Protein AF-A0A6I3LV92-F1 (afdb_monomer)

Solvent-accessible surface area (backbone atoms only — not comparable to full-atom val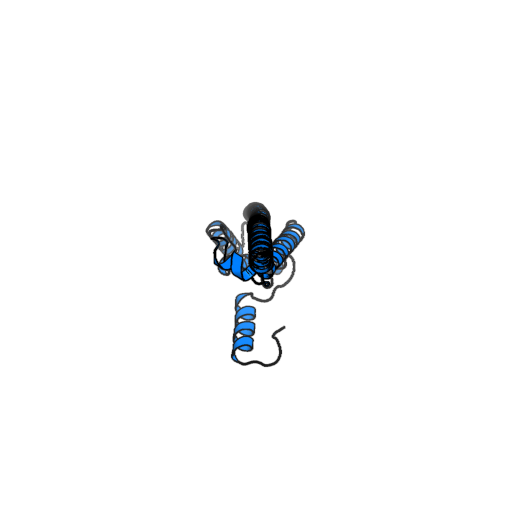ues): 10420 Å² total; per-residue (Å²): 109,71,68,62,53,51,52,50,51,52,52,51,54,49,51,52,51,53,52,52,52,49,52,54,52,50,51,51,50,51,51,51,52,49,54,35,49,51,48,29,53,50,30,46,48,56,36,52,51,51,51,55,50,51,50,53,53,47,62,72,71,55,84,80,52,70,66,52,51,50,36,53,50,51,58,67,71,48,81,78,90,59,89,47,73,66,56,53,50,39,52,49,51,43,42,54,46,35,61,76,68,68,54,84,61,88,54,24,67,60,49,40,52,28,51,49,54,24,38,50,34,29,50,53,39,44,49,56,45,64,37,83,73,44,28,71,56,48,72,78,50,91,66,79,95,60,68,76,68,82,92,64,88,47,55,91,53,94,64,76,60,69,68,57,54,48,51,49,47,55,45,33,73,73,71,53,80,78,81,77,130

Structure (mmCIF, N/CA/C/O backbone):
data_AF-A0A6I3LV92-F1
#
_entry.id   AF-A0A6I3LV92-F1
#
loop_
_atom_site.group_PDB
_atom_site.id
_atom_site.type_symbol
_atom_site.label_atom_id
_atom_site.label_alt_id
_atom_site.label_comp_id
_atom_site.label_asym_id
_atom_site.label_entity_id
_atom_site.label_seq_id
_atom_site.pdbx_PDB_ins_code
_atom_site.Cartn_x
_atom_site.Cartn_y
_atom_site.Cartn_z
_atom_site.occupancy
_atom_site.B_iso_or_equiv
_atom_site.auth_seq_id
_atom_site.auth_comp_id
_atom_site.auth_asym_id
_atom_site.auth_atom_id
_atom_site.pdbx_PDB_model_num
ATOM 1 N N . MET A 1 1 ? 36.987 0.673 -50.807 1.00 60.69 1 MET A N 1
ATOM 2 C CA . MET A 1 1 ? 37.322 1.347 -49.523 1.00 60.69 1 MET A CA 1
ATOM 3 C C . MET A 1 1 ? 36.383 2.491 -49.127 1.00 60.69 1 MET A C 1
ATOM 5 O O . MET A 1 1 ? 35.990 2.507 -47.971 1.00 60.69 1 MET A O 1
ATOM 9 N N . LYS A 1 2 ? 36.006 3.442 -50.005 1.00 58.72 2 LYS A N 1
ATOM 10 C CA . LYS A 1 2 ? 35.141 4.587 -49.621 1.00 58.72 2 LYS A CA 1
ATOM 11 C C . LYS A 1 2 ? 33.739 4.172 -49.131 1.00 58.72 2 LYS A C 1
ATOM 13 O O . LYS A 1 2 ? 33.294 4.669 -48.107 1.00 58.72 2 LYS A O 1
ATOM 18 N N . ILE A 1 3 ? 33.110 3.200 -49.798 1.00 67.00 3 ILE A N 1
ATOM 19 C CA . ILE A 1 3 ? 31.789 2.653 -49.423 1.00 67.00 3 ILE A CA 1
ATOM 20 C C . ILE A 1 3 ? 31.844 1.944 -48.057 1.00 67.00 3 ILE A C 1
ATOM 22 O O . ILE A 1 3 ? 31.013 2.195 -47.195 1.00 67.00 3 ILE A O 1
ATOM 26 N N . LEU A 1 4 ? 32.885 1.136 -47.820 1.00 67.00 4 LEU A N 1
ATOM 27 C CA . LEU A 1 4 ? 33.148 0.476 -46.531 1.00 67.00 4 LEU A CA 1
ATOM 28 C C . LEU A 1 4 ? 33.363 1.482 -45.386 1.00 67.00 4 LEU A C 1
ATOM 30 O O . LEU A 1 4 ? 32.832 1.289 -44.298 1.00 67.00 4 LEU A O 1
ATOM 34 N N . LYS A 1 5 ? 34.084 2.585 -45.640 1.00 72.69 5 LYS A N 1
ATOM 35 C CA . LYS A 1 5 ? 34.277 3.670 -44.661 1.00 72.69 5 LYS A CA 1
ATOM 36 C C . LYS A 1 5 ? 32.972 4.427 -44.368 1.00 72.69 5 LYS A C 1
ATOM 38 O O . LYS A 1 5 ? 32.709 4.725 -43.210 1.00 72.69 5 LYS A O 1
ATOM 43 N N . GLY A 1 6 ? 32.140 4.690 -45.380 1.00 77.12 6 GLY A N 1
ATOM 44 C CA . GLY A 1 6 ? 30.820 5.312 -45.199 1.00 77.12 6 GLY A CA 1
ATOM 45 C C . GLY A 1 6 ? 29.841 4.425 -44.419 1.00 77.12 6 GLY A C 1
ATOM 46 O O . GLY A 1 6 ? 29.184 4.896 -43.493 1.00 77.12 6 GLY A O 1
ATOM 47 N N . CYS A 1 7 ? 29.813 3.123 -44.721 1.00 83.19 7 CYS A N 1
ATOM 48 C CA . CYS A 1 7 ? 29.014 2.138 -43.987 1.00 83.19 7 CYS A CA 1
ATOM 49 C C . CYS A 1 7 ? 29.435 2.066 -42.507 1.00 83.19 7 CYS A C 1
ATOM 51 O O . CYS A 1 7 ? 28.595 2.134 -41.616 1.00 83.19 7 CYS A O 1
ATOM 53 N N . LEU A 1 8 ? 30.742 2.068 -42.221 1.00 87.56 8 LEU A N 1
ATOM 54 C CA . LEU A 1 8 ? 31.241 2.089 -40.844 1.00 87.56 8 LEU A CA 1
ATOM 55 C C . LEU A 1 8 ? 30.817 3.358 -40.079 1.00 87.56 8 LEU A C 1
ATOM 57 O O . LEU A 1 8 ? 30.375 3.259 -38.937 1.00 87.56 8 LEU A O 1
ATOM 61 N N . ILE A 1 9 ? 30.903 4.538 -40.704 1.00 89.75 9 ILE A N 1
ATOM 62 C CA . ILE A 1 9 ? 30.488 5.810 -40.082 1.00 89.75 9 ILE A CA 1
ATOM 63 C C . ILE A 1 9 ? 28.988 5.799 -39.759 1.00 89.75 9 ILE A C 1
ATOM 65 O O . ILE A 1 9 ? 28.596 6.185 -38.660 1.00 89.75 9 ILE A O 1
ATOM 69 N N . THR A 1 10 ? 28.151 5.326 -40.687 1.00 90.62 10 THR A N 1
ATOM 70 C CA . THR A 1 10 ? 26.696 5.237 -40.461 1.00 90.62 10 THR A CA 1
ATOM 71 C C . THR A 1 10 ? 26.337 4.258 -39.341 1.00 90.62 10 THR A C 1
ATOM 73 O O . THR A 1 10 ? 25.501 4.591 -38.502 1.00 90.62 10 THR A O 1
ATOM 76 N N . ILE A 1 11 ? 27.016 3.108 -39.248 1.00 93.50 11 ILE A N 1
ATOM 77 C CA . ILE A 1 11 ? 26.841 2.152 -38.143 1.00 93.50 11 ILE A CA 1
ATOM 78 C C . ILE A 1 11 ? 27.229 2.785 -36.802 1.00 93.50 11 ILE A C 1
ATOM 80 O O . ILE A 1 11 ? 26.478 2.673 -35.835 1.00 93.50 11 ILE A O 1
ATOM 84 N N . ILE A 1 12 ? 28.368 3.481 -36.732 1.00 93.56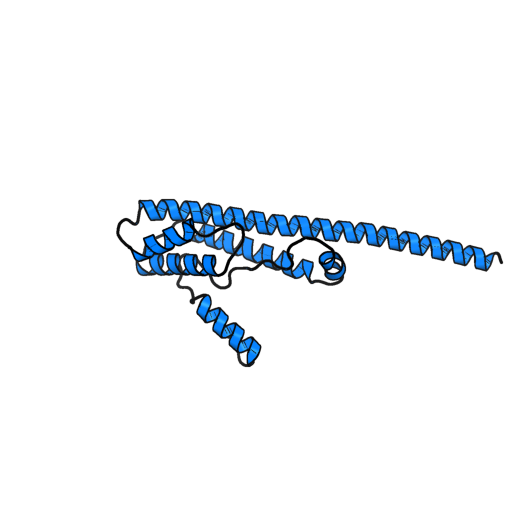 12 ILE A N 1
ATOM 85 C CA . ILE A 1 12 ? 28.806 4.164 -35.505 1.00 93.56 12 ILE A CA 1
ATOM 86 C C . ILE A 1 12 ? 27.781 5.222 -35.084 1.00 93.56 12 ILE A C 1
ATOM 88 O O . ILE A 1 12 ? 27.396 5.270 -33.917 1.00 93.56 12 ILE A O 1
ATOM 92 N N . ALA A 1 13 ? 27.295 6.035 -36.026 1.00 93.75 13 ALA A N 1
ATOM 93 C CA . ALA A 1 13 ? 26.279 7.048 -35.751 1.00 93.75 13 ALA A CA 1
ATOM 94 C C . ALA A 1 13 ? 24.971 6.427 -35.228 1.00 93.75 13 ALA A C 1
ATOM 96 O O . ALA A 1 13 ? 24.394 6.927 -34.262 1.00 93.75 13 ALA A O 1
ATOM 97 N N . PHE A 1 14 ? 24.534 5.308 -35.813 1.00 95.31 14 PHE A N 1
ATOM 98 C CA . PHE A 1 14 ? 23.358 4.570 -35.353 1.00 95.31 14 PHE A CA 1
ATOM 99 C C . PHE A 1 14 ? 23.545 4.006 -33.937 1.00 95.31 14 PHE A C 1
ATOM 101 O O . PHE A 1 14 ? 22.681 4.191 -33.083 1.00 95.31 14 PHE A O 1
ATOM 108 N N . ILE A 1 15 ? 24.697 3.390 -33.647 1.00 95.81 15 ILE A N 1
ATOM 109 C CA . ILE A 1 15 ? 25.017 2.872 -32.308 1.00 95.81 15 ILE A CA 1
ATOM 110 C C . ILE A 1 15 ? 25.000 4.002 -31.273 1.00 95.81 15 ILE A C 1
ATOM 112 O O . ILE A 1 15 ? 24.401 3.847 -30.208 1.00 95.81 15 ILE A O 1
ATOM 116 N N . LEU A 1 16 ? 25.609 5.149 -31.587 1.00 96.25 16 LEU A N 1
ATOM 117 C CA . LEU A 1 16 ? 25.593 6.319 -30.707 1.00 96.25 16 LEU A CA 1
ATOM 118 C C . LEU A 1 16 ? 24.162 6.800 -30.443 1.00 96.25 16 LEU A C 1
ATOM 120 O O . LEU A 1 16 ? 23.809 7.058 -29.293 1.00 96.25 16 LEU A O 1
ATOM 124 N N . MET A 1 17 ? 23.316 6.846 -31.474 1.00 96.62 17 MET A N 1
ATOM 125 C CA . MET A 1 17 ? 21.903 7.201 -31.328 1.00 96.62 17 MET A CA 1
ATOM 126 C C . MET A 1 17 ? 21.157 6.220 -30.411 1.00 96.62 17 MET A C 1
ATOM 128 O O . MET A 1 17 ? 20.428 6.654 -29.518 1.00 96.62 17 MET A O 1
ATOM 132 N N . CYS A 1 18 ? 21.380 4.912 -30.564 1.00 96.44 18 CYS A N 1
ATOM 133 C CA . CYS A 1 18 ? 20.795 3.897 -29.687 1.00 96.44 18 CYS A CA 1
ATOM 134 C C . CYS A 1 18 ? 21.255 4.044 -28.229 1.00 96.44 18 CYS A C 1
ATOM 136 O O . CYS A 1 18 ? 20.438 3.909 -27.319 1.00 96.44 18 CYS A O 1
ATOM 138 N N . ILE A 1 19 ? 22.536 4.346 -27.992 1.00 96.31 19 ILE A N 1
ATOM 139 C CA . ILE A 1 19 ? 23.079 4.569 -26.641 1.00 96.31 19 ILE A CA 1
ATOM 140 C C . ILE A 1 19 ? 22.408 5.779 -25.988 1.00 96.31 19 ILE A C 1
ATOM 142 O O . ILE A 1 19 ? 21.982 5.698 -24.833 1.00 96.31 19 ILE A O 1
ATOM 146 N N . VAL A 1 20 ? 22.274 6.881 -26.728 1.00 96.94 20 VAL A N 1
ATOM 147 C CA . V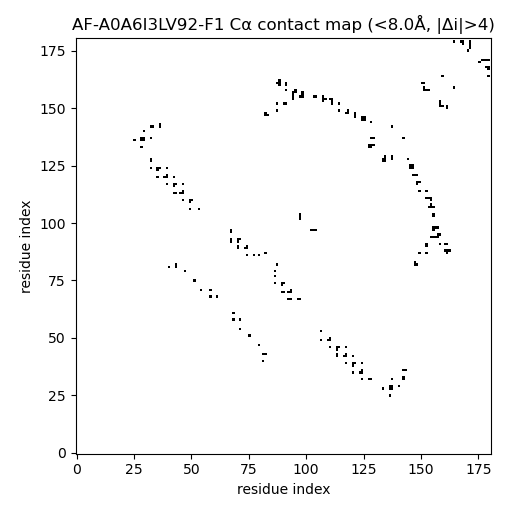AL A 1 20 ? 21.618 8.101 -26.244 1.00 96.94 20 VAL A CA 1
ATOM 148 C C . VAL A 1 20 ? 20.146 7.829 -25.926 1.00 96.94 20 VAL A C 1
ATOM 150 O O . VAL A 1 20 ? 19.692 8.135 -24.822 1.00 96.94 20 VAL A O 1
ATOM 153 N N . ALA A 1 21 ? 19.412 7.185 -26.837 1.00 96.38 21 ALA A N 1
ATOM 154 C CA . ALA A 1 21 ? 18.013 6.820 -26.621 1.00 96.38 21 ALA A CA 1
ATOM 155 C C . ALA A 1 21 ? 17.837 5.909 -25.393 1.00 96.38 21 ALA A C 1
ATOM 157 O O . ALA A 1 21 ? 16.958 6.144 -24.561 1.00 96.38 21 ALA A O 1
ATOM 158 N N . TYR A 1 22 ? 18.710 4.911 -25.233 1.00 96.00 22 TYR A N 1
ATOM 159 C CA . TYR A 1 22 ? 18.717 4.038 -24.062 1.00 96.00 22 TYR A CA 1
ATOM 160 C C . TYR A 1 22 ? 18.966 4.815 -22.764 1.00 96.00 22 TYR A C 1
ATOM 162 O O . TYR A 1 22 ? 18.289 4.565 -21.767 1.00 96.00 22 TYR A O 1
ATOM 170 N N . TYR A 1 23 ? 19.902 5.766 -22.763 1.00 96.88 23 TYR A N 1
ATOM 171 C CA . TYR A 1 23 ? 20.200 6.584 -21.589 1.00 96.88 23 TYR A CA 1
ATOM 172 C C . TYR A 1 23 ? 18.991 7.425 -21.156 1.00 96.88 23 TYR A C 1
ATOM 174 O O . TYR A 1 23 ? 18.611 7.394 -19.982 1.00 96.88 23 TYR A O 1
ATOM 182 N N . PHE A 1 24 ? 18.331 8.102 -22.101 1.00 97.62 24 PHE A N 1
ATOM 183 C CA . PHE A 1 24 ? 17.108 8.860 -21.823 1.00 97.62 24 PHE A CA 1
ATOM 184 C C . PHE A 1 24 ? 15.983 7.965 -21.306 1.00 97.62 24 PHE A C 1
ATOM 186 O O . PHE A 1 24 ? 15.369 8.271 -20.282 1.00 97.62 24 PHE A O 1
ATOM 193 N N . TYR A 1 25 ? 15.749 6.828 -21.963 1.00 97.25 25 TYR A N 1
ATOM 194 C CA . TYR A 1 25 ? 14.737 5.871 -21.531 1.00 97.25 25 TYR A CA 1
ATOM 195 C C . TYR A 1 25 ? 15.023 5.338 -20.120 1.00 97.25 25 TYR A C 1
ATOM 197 O O . TYR A 1 25 ? 14.129 5.305 -19.275 1.00 97.25 25 TYR A O 1
ATOM 205 N N . ARG A 1 26 ? 16.280 4.990 -19.820 1.00 97.31 26 ARG A N 1
ATOM 206 C CA . ARG A 1 26 ? 16.702 4.554 -18.484 1.00 97.31 26 ARG A CA 1
ATOM 207 C C . ARG A 1 26 ? 16.417 5.606 -17.425 1.00 97.31 26 ARG A C 1
ATOM 209 O O . ARG A 1 26 ? 15.886 5.258 -16.371 1.00 97.31 26 ARG A O 1
ATOM 216 N N . ASN A 1 27 ? 16.758 6.861 -17.688 1.00 97.44 27 ASN A N 1
ATOM 217 C CA . ASN A 1 27 ? 16.519 7.942 -16.738 1.00 97.44 27 ASN A CA 1
ATOM 218 C C . ASN A 1 27 ? 15.020 8.170 -16.513 1.00 97.44 27 ASN A C 1
ATOM 220 O O . ASN A 1 27 ? 14.604 8.320 -15.368 1.00 97.44 27 ASN A O 1
ATOM 224 N N . ASN A 1 28 ? 14.205 8.093 -17.568 1.00 97.69 28 ASN A N 1
ATOM 225 C CA . ASN A 1 28 ? 12.749 8.150 -17.447 1.00 97.69 28 ASN A CA 1
ATOM 226 C C . ASN A 1 28 ? 12.204 6.998 -16.584 1.00 97.69 28 ASN A C 1
ATOM 228 O O . ASN A 1 28 ? 11.389 7.216 -15.691 1.00 97.69 28 ASN A O 1
ATOM 232 N N . VAL A 1 29 ? 12.693 5.769 -16.788 1.00 97.94 29 VAL A N 1
ATOM 233 C CA . VAL A 1 29 ? 12.275 4.623 -15.966 1.00 97.94 29 VAL A CA 1
ATOM 234 C C . VAL A 1 29 ? 12.631 4.825 -14.496 1.00 97.94 29 VAL A C 1
ATOM 236 O O . VAL A 1 29 ? 11.780 4.589 -13.642 1.00 97.94 29 VAL A O 1
ATOM 239 N N . ILE A 1 30 ? 13.849 5.284 -14.201 1.00 97.88 30 ILE A N 1
ATOM 240 C CA . ILE A 1 30 ? 14.300 5.557 -12.829 1.00 97.88 30 ILE A CA 1
ATOM 241 C C . ILE A 1 30 ? 13.455 6.661 -12.187 1.00 97.88 30 ILE A C 1
ATOM 243 O O . ILE A 1 30 ? 12.969 6.470 -11.077 1.00 97.88 30 ILE A O 1
ATOM 247 N N . SER A 1 31 ? 13.218 7.766 -12.896 1.00 97.88 31 SER A N 1
ATOM 248 C CA . SER A 1 31 ? 12.411 8.883 -12.395 1.00 97.88 31 SER A CA 1
ATOM 249 C C . SER A 1 31 ? 10.968 8.462 -12.092 1.00 97.88 31 SER A C 1
ATOM 251 O O . SER A 1 31 ? 10.437 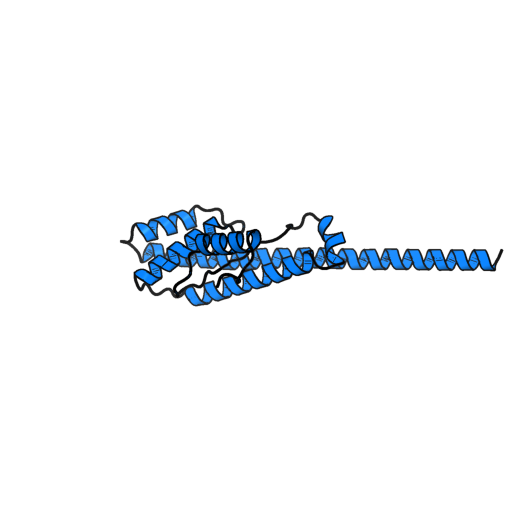8.790 -11.032 1.00 97.88 31 SER A O 1
ATOM 253 N N . ASN A 1 32 ? 10.355 7.652 -12.958 1.00 97.94 32 ASN A N 1
ATOM 254 C CA . ASN A 1 32 ? 9.008 7.128 -12.721 1.00 97.94 32 ASN A CA 1
ATOM 255 C C . ASN A 1 32 ? 8.960 6.139 -11.547 1.00 97.94 32 ASN A C 1
ATOM 257 O O . ASN A 1 32 ? 7.992 6.154 -10.788 1.00 97.94 32 ASN A O 1
ATOM 261 N N . LEU A 1 33 ? 9.985 5.296 -11.361 1.00 97.88 33 LEU A N 1
ATOM 262 C CA . LEU A 1 33 ? 10.089 4.431 -10.176 1.00 97.88 33 LEU A CA 1
ATOM 263 C C . LEU A 1 33 ? 10.214 5.259 -8.894 1.00 97.88 33 LEU A C 1
ATOM 265 O O . LEU A 1 33 ? 9.550 4.948 -7.910 1.00 97.88 33 LEU A O 1
ATOM 269 N N . GLU A 1 34 ? 11.009 6.327 -8.919 1.00 97.88 34 GLU A N 1
ATOM 270 C CA . GLU A 1 34 ? 11.150 7.243 -7.788 1.00 97.88 34 GLU A CA 1
ATOM 271 C C . GLU A 1 34 ? 9.826 7.922 -7.441 1.00 97.88 34 GLU A C 1
ATOM 273 O O . GLU A 1 34 ? 9.378 7.865 -6.298 1.00 97.88 34 GLU A O 1
ATOM 278 N N . SER A 1 35 ? 9.185 8.536 -8.437 1.00 98.00 35 SER A N 1
ATOM 279 C CA . SER A 1 35 ? 7.925 9.256 -8.265 1.00 98.00 35 SER A CA 1
ATOM 280 C C . SER A 1 35 ? 6.811 8.328 -7.779 1.00 98.00 35 SER A C 1
ATOM 282 O O . SER A 1 35 ? 6.103 8.658 -6.829 1.00 98.00 35 SER A O 1
ATOM 284 N N . SER A 1 36 ? 6.687 7.135 -8.367 1.00 97.88 36 SER A N 1
ATOM 285 C CA . SER A 1 36 ? 5.671 6.167 -7.944 1.00 97.88 36 SER A CA 1
ATOM 286 C C . SER A 1 36 ? 5.957 5.561 -6.565 1.00 97.88 36 SER A C 1
ATOM 288 O O . SER A 1 36 ? 5.006 5.363 -5.814 1.00 97.88 36 SER A O 1
ATOM 290 N N . SER A 1 37 ? 7.223 5.327 -6.190 1.00 97.88 37 SER A N 1
ATOM 291 C CA . SER A 1 37 ? 7.597 4.900 -4.827 1.00 97.88 37 SER A CA 1
ATOM 292 C C . SER A 1 37 ? 7.217 5.963 -3.798 1.00 97.88 37 SER A C 1
ATOM 294 O O . SER A 1 37 ? 6.512 5.660 -2.837 1.00 97.88 37 SER A O 1
ATOM 296 N N . LYS A 1 38 ? 7.593 7.226 -4.046 1.00 97.75 38 LYS A N 1
ATOM 297 C CA . LYS A 1 38 ? 7.237 8.354 -3.173 1.00 97.75 38 LYS A CA 1
ATOM 298 C C . LYS A 1 38 ? 5.727 8.509 -3.032 1.00 97.75 38 LYS A C 1
ATOM 300 O O . LYS A 1 38 ? 5.240 8.691 -1.927 1.00 97.75 38 LYS A O 1
ATOM 305 N N . ASN A 1 39 ? 4.970 8.355 -4.119 1.00 98.12 39 ASN A N 1
ATOM 306 C CA . ASN A 1 39 ? 3.509 8.413 -4.061 1.00 98.12 39 ASN A CA 1
ATOM 307 C C . ASN A 1 39 ? 2.916 7.306 -3.164 1.00 98.12 39 ASN A C 1
ATOM 309 O O . ASN A 1 39 ? 1.986 7.559 -2.401 1.00 98.12 39 ASN A O 1
ATOM 313 N N . VAL A 1 40 ? 3.458 6.081 -3.209 1.00 98.38 40 VAL A N 1
ATOM 314 C CA . VAL A 1 40 ? 3.036 5.002 -2.294 1.00 98.38 40 VAL A CA 1
ATOM 315 C C . VAL A 1 40 ? 3.330 5.372 -0.839 1.00 98.38 40 VAL A C 1
ATOM 317 O O . VAL A 1 40 ? 2.456 5.228 0.017 1.00 98.38 40 VAL A O 1
ATOM 320 N N . GLU A 1 41 ? 4.534 5.873 -0.563 1.00 97.56 41 GLU A N 1
ATOM 321 C CA . GLU A 1 41 ? 4.966 6.297 0.776 1.00 97.56 41 GLU A CA 1
ATOM 322 C C . GLU A 1 41 ? 4.116 7.460 1.314 1.00 97.56 41 GLU A C 1
ATOM 324 O O . GLU A 1 41 ? 3.692 7.442 2.469 1.00 97.56 41 GLU A O 1
ATOM 329 N N . GLU A 1 42 ? 3.789 8.442 0.475 1.00 97.94 42 GLU A N 1
ATOM 330 C CA . GLU A 1 42 ? 2.932 9.573 0.832 1.00 97.94 42 GLU A CA 1
ATOM 331 C C . GLU A 1 42 ? 1.492 9.141 1.126 1.00 97.94 42 GLU A C 1
ATOM 333 O O . GLU A 1 42 ? 0.906 9.590 2.114 1.00 97.94 42 GLU A O 1
ATOM 338 N N . ASN A 1 43 ? 0.912 8.253 0.311 1.00 98.19 43 ASN A N 1
ATOM 339 C CA . ASN A 1 43 ? -0.433 7.730 0.566 1.00 98.19 43 ASN A CA 1
ATOM 340 C C . ASN A 1 43 ? -0.470 6.877 1.839 1.00 98.19 43 ASN A C 1
ATOM 342 O O . ASN A 1 43 ? -1.420 6.979 2.616 1.00 98.19 43 ASN A O 1
ATOM 346 N N . TRP A 1 44 ? 0.584 6.100 2.100 1.00 97.69 44 TRP A N 1
ATOM 347 C CA . TRP A 1 44 ? 0.739 5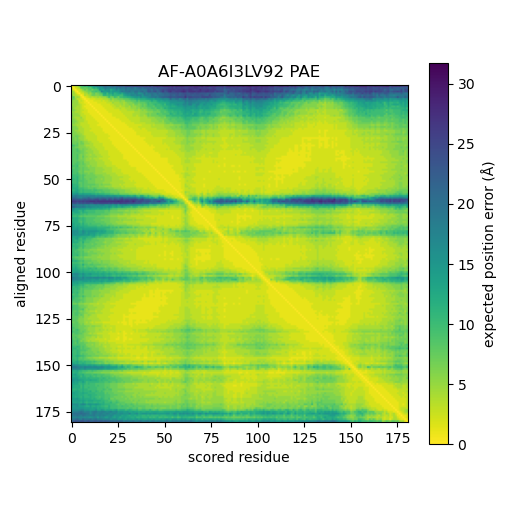.367 3.355 1.00 97.69 44 TRP A CA 1
ATOM 348 C C . TRP A 1 44 ? 0.831 6.307 4.562 1.00 97.69 44 TRP A C 1
ATOM 350 O O . TRP A 1 44 ? 0.150 6.106 5.571 1.00 97.69 44 TRP A O 1
ATOM 360 N N . LYS A 1 45 ? 1.618 7.381 4.454 1.00 96.94 45 LYS A N 1
ATOM 361 C CA . LYS A 1 45 ? 1.749 8.392 5.506 1.00 96.94 45 LYS A CA 1
ATOM 362 C C . LYS A 1 45 ? 0.408 9.064 5.811 1.00 96.94 45 LYS A C 1
ATOM 364 O O . LYS A 1 45 ? -0.003 9.085 6.965 1.00 96.94 45 LYS A O 1
ATOM 369 N N . LYS A 1 46 ? -0.322 9.518 4.787 1.00 96.69 46 LYS A N 1
ATOM 370 C CA . LYS A 1 46 ? -1.660 10.123 4.953 1.00 96.69 46 LYS A CA 1
ATOM 371 C C . LYS A 1 46 ? -2.641 9.172 5.636 1.00 96.69 46 LYS A C 1
ATOM 373 O O . LYS A 1 46 ? -3.369 9.570 6.542 1.00 96.69 46 LYS A O 1
ATOM 378 N N . TYR A 1 47 ? -2.643 7.911 5.211 1.00 96.56 47 TYR A N 1
ATOM 379 C CA . TYR A 1 47 ? -3.467 6.877 5.820 1.00 96.56 47 TYR A CA 1
ATOM 380 C C . TYR A 1 47 ? -3.119 6.689 7.307 1.00 96.56 47 TYR A C 1
ATOM 382 O O . TYR A 1 47 ? -3.990 6.796 8.167 1.00 96.56 47 TYR A O 1
ATOM 390 N N . THR A 1 48 ? -1.839 6.485 7.633 1.00 96.31 48 THR A N 1
ATOM 391 C CA . THR A 1 48 ? -1.389 6.262 9.020 1.00 96.31 48 THR A CA 1
ATOM 392 C C . THR A 1 48 ? -1.601 7.475 9.930 1.00 96.31 48 THR A C 1
ATOM 394 O O . THR A 1 48 ? -1.884 7.302 11.115 1.00 96.31 48 THR A O 1
ATOM 397 N N . GLU A 1 49 ? -1.529 8.696 9.400 1.00 95.62 49 GLU A N 1
ATOM 398 C CA . GLU A 1 49 ? -1.899 9.919 10.120 1.00 95.62 49 GLU A CA 1
ATOM 399 C C . GLU A 1 49 ? -3.377 9.905 10.532 1.00 95.62 49 GLU A C 1
ATOM 401 O O . GLU A 1 49 ? -3.674 10.107 11.709 1.00 95.62 49 GLU A O 1
ATOM 406 N N . ASN A 1 50 ? -4.296 9.583 9.614 1.00 96.00 50 ASN A N 1
ATOM 407 C CA . ASN A 1 50 ? -5.729 9.499 9.928 1.00 96.00 50 ASN A CA 1
ATOM 408 C C . ASN A 1 50 ? -6.059 8.342 10.878 1.00 96.00 50 ASN A C 1
ATOM 410 O O . ASN A 1 50 ? -6.891 8.502 11.765 1.00 96.00 50 ASN A O 1
ATOM 414 N N . ILE A 1 51 ? -5.355 7.215 10.766 1.00 95.31 51 ILE A N 1
ATOM 415 C CA . ILE A 1 51 ? -5.429 6.112 11.734 1.00 95.31 51 ILE A CA 1
ATOM 416 C C . ILE A 1 51 ? -5.046 6.579 13.138 1.00 95.31 51 ILE A C 1
ATOM 418 O O . ILE A 1 51 ? -5.725 6.260 14.114 1.00 95.31 51 ILE A O 1
ATOM 422 N N . ASN A 1 52 ? -3.963 7.347 13.255 1.00 94.44 52 ASN A N 1
ATOM 423 C CA . ASN A 1 52 ? -3.509 7.854 14.544 1.00 94.44 52 ASN A CA 1
ATOM 424 C C . ASN A 1 52 ? -4.471 8.906 15.121 1.00 94.44 52 ASN A C 1
ATOM 426 O O . ASN A 1 52 ? -4.606 8.965 16.340 1.00 94.44 52 ASN A O 1
ATOM 430 N N . LEU A 1 53 ? -5.118 9.725 14.283 1.00 94.19 53 LEU A N 1
ATOM 431 C CA . LEU A 1 53 ? -6.156 10.668 14.717 1.00 94.19 53 LEU A CA 1
ATOM 432 C C . LEU A 1 53 ? -7.381 9.924 15.250 1.00 94.19 53 LEU A C 1
ATOM 434 O O . LEU A 1 53 ? -7.690 10.061 16.430 1.00 94.19 53 LEU A O 1
ATOM 438 N N . ARG A 1 54 ? -7.957 9.027 14.442 1.00 93.81 54 ARG A N 1
ATOM 439 C CA . ARG A 1 54 ? -9.066 8.158 14.850 1.00 93.81 54 ARG A CA 1
ATOM 440 C C . ARG A 1 54 ? -8.764 7.432 16.161 1.00 93.81 54 ARG A C 1
ATOM 442 O O . ARG A 1 54 ? -9.583 7.411 17.066 1.00 93.81 54 ARG A O 1
ATOM 449 N N . ASN A 1 55 ? -7.582 6.824 16.288 1.00 93.06 55 ASN A N 1
ATOM 450 C CA . ASN A 1 55 ? -7.234 6.086 17.505 1.00 93.06 55 ASN A CA 1
ATOM 451 C C . ASN A 1 55 ? -7.177 6.988 18.741 1.00 93.06 55 ASN A C 1
ATOM 453 O O . ASN A 1 55 ? -7.490 6.519 19.828 1.00 93.06 55 ASN A O 1
ATOM 457 N N . LYS A 1 56 ? -6.758 8.253 18.606 1.00 90.69 56 LYS A N 1
ATOM 458 C CA . LYS A 1 56 ? -6.765 9.195 19.732 1.00 90.69 56 LYS A CA 1
ATOM 459 C C . LYS A 1 56 ? -8.187 9.503 20.183 1.00 90.69 56 LYS A C 1
ATOM 461 O O . LYS A 1 56 ? -8.420 9.505 21.383 1.00 90.69 56 LYS A O 1
ATOM 466 N N . GLU A 1 57 ? -9.100 9.730 19.248 1.00 90.12 57 GLU A N 1
ATOM 467 C CA . GLU A 1 57 ? -10.508 10.000 19.554 1.00 90.12 57 GLU A CA 1
ATOM 468 C C . GLU A 1 57 ? -11.188 8.787 20.177 1.00 90.12 57 GLU A C 1
ATOM 470 O O . GLU A 1 57 ? -11.732 8.894 21.271 1.00 90.12 57 GLU A O 1
ATOM 475 N N . LEU A 1 58 ? -11.017 7.603 19.582 1.00 89.56 58 LEU A N 1
ATOM 476 C CA . LEU A 1 58 ? -11.554 6.367 20.149 1.00 89.56 58 LEU A CA 1
ATOM 477 C C . LEU A 1 58 ? -11.056 6.142 21.578 1.00 89.56 58 LEU A C 1
ATOM 479 O O . LEU A 1 58 ? -11.856 5.831 22.447 1.00 89.56 58 LEU A O 1
ATOM 483 N N . ILE A 1 59 ? -9.767 6.352 21.867 1.00 86.12 59 ILE A N 1
ATOM 484 C CA . ILE A 1 59 ? -9.232 6.214 23.235 1.00 86.12 59 ILE A CA 1
ATOM 485 C C . ILE A 1 59 ? -9.895 7.192 24.222 1.00 86.12 59 ILE A C 1
ATOM 487 O O . ILE A 1 59 ? -10.025 6.860 25.399 1.00 86.12 59 ILE A O 1
ATOM 491 N N . LEU A 1 60 ? -10.292 8.387 23.775 1.00 79.19 60 LEU A N 1
ATOM 492 C CA . LEU A 1 60 ? -10.984 9.366 24.619 1.00 79.19 60 LEU A CA 1
ATOM 493 C C . LEU A 1 60 ? -12.451 8.980 24.864 1.00 79.19 60 LEU A C 1
ATOM 495 O O . LEU A 1 60 ? -12.973 9.250 25.944 1.00 79.19 60 LEU A O 1
ATOM 499 N N . GLU A 1 61 ? -13.097 8.347 23.885 1.00 74.38 61 GLU A N 1
ATOM 500 C CA . GLU A 1 61 ? -14.528 8.017 23.907 1.00 74.38 61 GLU A CA 1
ATOM 501 C C . GLU A 1 61 ? -14.833 6.627 24.494 1.00 74.38 61 GLU A C 1
ATOM 503 O O . GLU A 1 61 ? -15.849 6.441 25.165 1.00 74.38 61 GLU A O 1
ATOM 508 N N . THR A 1 62 ? -13.954 5.641 24.293 1.00 64.50 62 THR A N 1
ATOM 509 C CA . THR A 1 62 ? -14.182 4.234 24.678 1.00 64.50 62 THR A CA 1
ATOM 510 C C . THR A 1 62 ? -13.472 3.865 25.975 1.00 64.50 62 THR A C 1
ATOM 512 O O . THR A 1 62 ? -12.385 3.283 26.003 1.00 64.50 62 THR A O 1
A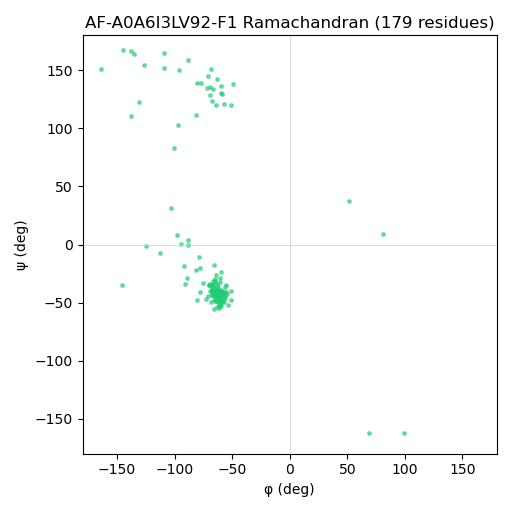TOM 515 N N . ILE A 1 63 ? -14.123 4.188 27.094 1.00 61.12 63 ILE A N 1
ATOM 516 C CA . ILE A 1 63 ? -13.568 3.949 28.435 1.00 61.12 63 ILE A CA 1
ATOM 517 C C . ILE A 1 63 ? -13.699 2.469 28.875 1.00 61.12 63 ILE A C 1
ATOM 519 O O . ILE A 1 63 ? -12.906 2.042 29.708 1.00 61.12 63 ILE A O 1
ATOM 523 N N . ASN A 1 64 ? -14.599 1.657 28.285 1.00 69.44 64 ASN A N 1
ATOM 524 C CA . ASN A 1 64 ? -15.023 0.377 28.894 1.00 69.44 64 ASN A CA 1
ATOM 525 C C . ASN A 1 64 ? -14.892 -0.930 28.058 1.00 69.44 64 ASN A C 1
ATOM 527 O O . ASN A 1 64 ? -15.222 -1.978 28.611 1.00 69.44 64 ASN A O 1
ATOM 531 N N . ASP A 1 65 ? -14.429 -0.940 26.793 1.00 83.50 65 ASP A N 1
ATOM 532 C CA . ASP A 1 65 ? -14.126 -2.212 26.080 1.00 83.50 65 ASP A CA 1
ATOM 533 C C . ASP A 1 65 ? -12.627 -2.553 26.148 1.00 83.50 65 ASP A C 1
ATOM 535 O O . ASP A 1 65 ? -11.803 -2.026 25.391 1.00 83.50 65 ASP A O 1
ATOM 539 N N . ASP A 1 66 ? -12.283 -3.497 27.028 1.00 85.31 66 ASP A N 1
ATOM 540 C CA . ASP A 1 66 ? -10.925 -4.028 27.204 1.00 85.31 66 ASP A CA 1
ATOM 541 C C . ASP A 1 66 ? -10.328 -4.585 25.898 1.00 85.31 66 ASP A C 1
ATOM 543 O O . ASP A 1 66 ? -9.120 -4.472 25.650 1.00 85.31 66 ASP A O 1
ATOM 547 N N . SER A 1 67 ? -11.155 -5.186 25.035 1.00 88.62 67 SER A N 1
ATOM 548 C CA . SER A 1 67 ? -10.705 -5.774 23.769 1.00 88.62 67 SER A CA 1
ATOM 549 C C . SER A 1 67 ? -10.355 -4.698 22.745 1.00 88.62 67 SER A C 1
ATOM 551 O O . SER A 1 67 ? -9.300 -4.774 22.107 1.00 88.62 67 SER A O 1
ATOM 553 N N . LEU A 1 68 ? -11.213 -3.691 22.576 1.00 90.69 68 LEU A N 1
ATOM 554 C CA . LEU A 1 68 ? -10.939 -2.557 21.696 1.00 90.69 68 LEU A CA 1
ATOM 555 C C . LEU A 1 68 ? -9.706 -1.780 22.173 1.00 90.69 68 LEU A C 1
ATOM 557 O O . LEU A 1 68 ? -8.812 -1.503 21.368 1.00 90.69 68 LEU A O 1
ATOM 561 N N . GLN A 1 69 ? -9.583 -1.519 23.479 1.00 90.00 69 GLN A N 1
ATOM 562 C CA . GLN A 1 69 ? -8.395 -0.874 24.049 1.00 90.00 69 GLN A CA 1
ATOM 563 C C . GLN A 1 69 ? -7.117 -1.681 23.803 1.00 90.00 69 GLN A C 1
ATOM 565 O O . GLN A 1 69 ? -6.077 -1.109 23.452 1.00 90.00 69 GLN A O 1
ATOM 570 N N . HIS A 1 70 ? -7.182 -3.011 23.924 1.00 92.75 70 HIS A N 1
ATOM 571 C CA . HIS A 1 70 ? -6.062 -3.887 23.597 1.00 92.75 70 HIS A CA 1
ATOM 572 C C . HIS A 1 70 ? -5.596 -3.694 22.146 1.00 92.75 70 HIS A C 1
ATOM 574 O O . HIS A 1 70 ? -4.406 -3.464 21.906 1.00 92.75 70 HIS A O 1
ATOM 580 N N . TYR A 1 71 ? -6.513 -3.720 21.175 1.00 94.06 71 TYR A N 1
ATOM 581 C CA . TYR A 1 71 ? -6.152 -3.548 19.766 1.00 94.06 71 TYR A CA 1
ATOM 582 C C . TYR A 1 71 ? -5.707 -2.122 19.423 1.00 94.06 71 TYR A C 1
ATOM 584 O O . TYR A 1 71 ? -4.775 -1.958 18.634 1.00 94.06 71 TYR A O 1
ATOM 592 N N . LEU A 1 72 ? -6.285 -1.093 20.045 1.00 93.00 72 LEU A N 1
ATOM 593 C CA . LEU A 1 72 ? -5.825 0.293 19.905 1.00 93.00 72 LEU A CA 1
ATOM 594 C C . LEU A 1 72 ? -4.388 0.460 20.418 1.00 93.00 72 LEU A C 1
ATOM 596 O O . LEU A 1 72 ? -3.565 1.108 19.762 1.00 93.00 72 LEU A O 1
ATOM 600 N N . LYS A 1 73 ? -4.045 -0.189 21.538 1.00 91.75 73 LYS A N 1
ATOM 601 C CA . LYS A 1 73 ? -2.673 -0.236 22.058 1.00 91.75 73 LYS A CA 1
ATOM 602 C C . LYS A 1 73 ? -1.731 -0.971 21.103 1.00 91.75 73 LYS A C 1
ATOM 604 O O . LYS A 1 73 ? -0.684 -0.430 20.758 1.00 91.75 73 LYS A O 1
ATOM 609 N N . MET A 1 74 ? -2.122 -2.142 20.595 1.00 93.62 74 MET A N 1
ATOM 610 C CA . MET A 1 74 ? -1.332 -2.854 19.581 1.00 93.62 74 MET A CA 1
ATOM 611 C C . MET A 1 74 ? -1.114 -2.008 18.319 1.00 93.62 74 MET A C 1
ATOM 613 O O . MET A 1 74 ? -0.006 -1.968 17.785 1.00 93.62 74 MET A O 1
ATOM 617 N N . SER A 1 75 ? -2.151 -1.302 17.855 1.00 93.12 75 SER A N 1
ATOM 618 C CA . SER A 1 75 ? -2.061 -0.387 16.713 1.00 93.12 75 SER A CA 1
ATOM 619 C C . SER A 1 75 ? -1.097 0.759 17.008 1.00 93.12 75 SER A C 1
ATOM 621 O O . SER A 1 75 ? -0.372 1.191 16.119 1.00 93.12 75 SER A O 1
ATOM 623 N N . LYS A 1 76 ? -1.020 1.260 18.243 1.00 90.12 76 LYS A N 1
ATOM 624 C CA . LYS A 1 76 ? -0.036 2.280 18.634 1.00 90.12 76 LYS A CA 1
ATOM 625 C C . LYS A 1 76 ? 1.401 1.747 18.613 1.00 90.12 76 LYS A C 1
ATOM 627 O O . LYS A 1 76 ? 2.278 2.445 18.109 1.00 90.12 76 LYS A O 1
ATOM 632 N N . ASP A 1 77 ? 1.615 0.539 19.125 1.00 89.12 77 ASP A N 1
ATOM 633 C CA . ASP A 1 77 ? 2.949 -0.034 19.343 1.00 89.12 77 ASP A CA 1
ATOM 634 C C . ASP A 1 77 ? 3.564 -0.647 18.070 1.00 89.12 77 ASP A C 1
ATOM 636 O O . ASP A 1 77 ? 4.787 -0.778 17.964 1.00 89.12 77 ASP A O 1
ATOM 640 N N . ILE A 1 78 ? 2.745 -1.012 17.077 1.00 90.31 78 ILE A N 1
ATOM 641 C CA . ILE A 1 78 ? 3.249 -1.544 15.809 1.00 90.31 78 ILE A CA 1
ATOM 642 C C . ILE A 1 78 ? 3.972 -0.460 14.998 1.00 90.31 78 ILE A C 1
ATOM 644 O O . ILE A 1 78 ? 3.489 0.662 14.821 1.00 90.31 78 ILE A O 1
ATOM 648 N N . LYS A 1 79 ? 5.134 -0.815 14.439 1.00 87.12 79 LYS A N 1
ATOM 649 C CA . LYS A 1 79 ? 5.860 0.050 13.504 1.00 87.12 79 LYS A CA 1
ATOM 650 C C . LYS A 1 79 ? 5.028 0.256 12.239 1.00 87.12 79 LYS A C 1
ATOM 652 O O . LYS A 1 79 ? 4.725 -0.705 11.535 1.00 87.12 79 LYS A O 1
ATOM 657 N N . LYS A 1 80 ? 4.698 1.513 11.936 1.00 86.88 80 LYS A N 1
ATOM 658 C CA . LYS A 1 80 ? 3.929 1.913 10.745 1.00 86.88 80 LYS A CA 1
ATOM 659 C C . LYS A 1 80 ? 4.809 2.523 9.648 1.00 86.88 80 LYS A C 1
ATOM 661 O O . LYS A 1 80 ? 4.362 3.401 8.922 1.00 86.88 80 LYS A O 1
ATOM 666 N N . GLU A 1 81 ? 6.063 2.086 9.537 1.00 88.38 81 GLU A N 1
ATOM 667 C CA . GLU A 1 81 ? 6.993 2.536 8.484 1.00 88.38 81 GLU A CA 1
ATOM 668 C C . GLU A 1 81 ? 6.512 2.096 7.091 1.00 88.38 81 GLU A C 1
ATOM 670 O O . GLU A 1 81 ? 6.577 2.860 6.133 1.00 88.38 81 GLU A O 1
ATOM 675 N N . GLU A 1 82 ? 5.949 0.890 7.001 1.00 89.56 82 GLU A N 1
ATOM 676 C CA . GLU A 1 82 ? 5.322 0.345 5.801 1.00 89.56 82 GLU A CA 1
ATOM 677 C C . GLU A 1 82 ? 4.119 -0.534 6.166 1.00 89.56 82 GLU A C 1
ATOM 679 O O . GLU A 1 82 ? 3.933 -0.928 7.322 1.00 89.56 82 GLU A O 1
ATOM 684 N N . PHE A 1 83 ? 3.307 -0.879 5.164 1.00 93.62 83 PHE A N 1
ATOM 685 C CA . PHE A 1 83 ? 2.214 -1.826 5.345 1.00 93.62 83 PHE A CA 1
ATOM 686 C C . PHE A 1 83 ? 2.727 -3.189 5.818 1.00 93.62 83 PHE A C 1
ATOM 688 O O . PHE A 1 83 ? 3.580 -3.827 5.187 1.00 93.62 83 PHE A O 1
ATOM 695 N N . SER A 1 84 ? 2.096 -3.706 6.870 1.00 92.50 84 SER A N 1
ATOM 696 C CA . SER A 1 84 ? 2.288 -5.071 7.339 1.00 92.50 84 SER A CA 1
ATOM 697 C C . SER A 1 84 ? 0.955 -5.807 7.452 1.00 92.50 84 SER A C 1
ATOM 699 O O . SER A 1 84 ? -0.111 -5.224 7.636 1.00 92.50 84 SER A O 1
ATOM 701 N N . ARG A 1 85 ? 1.022 -7.135 7.341 1.00 91.62 85 ARG A N 1
ATOM 702 C CA . ARG A 1 85 ? -0.156 -7.997 7.490 1.00 91.62 85 ARG A CA 1
ATOM 703 C C . ARG A 1 85 ? -0.703 -7.973 8.916 1.00 91.62 85 ARG A C 1
ATOM 705 O O . ARG A 1 85 ? -1.906 -8.113 9.100 1.00 91.62 85 ARG A O 1
ATOM 712 N N . ASP A 1 86 ? 0.180 -7.796 9.894 1.00 92.00 86 ASP A N 1
ATOM 713 C CA . ASP A 1 86 ? -0.195 -7.681 11.300 1.00 92.00 86 ASP A CA 1
ATOM 714 C C . ASP A 1 86 ? -0.922 -6.364 11.553 1.00 92.00 86 ASP A C 1
ATOM 716 O O . ASP A 1 86 ? -1.950 -6.364 12.224 1.00 92.00 86 ASP A O 1
ATOM 720 N N . PHE A 1 87 ? -0.460 -5.273 10.934 1.00 94.00 87 PHE A N 1
ATOM 721 C CA . PHE A 1 87 ? -1.156 -3.993 10.973 1.00 94.00 87 PHE A CA 1
ATOM 722 C C . PHE A 1 87 ? -2.576 -4.111 10.402 1.00 94.00 87 PHE A C 1
ATOM 724 O O . PHE A 1 87 ? -3.531 -3.717 11.062 1.00 94.00 87 PHE A O 1
ATOM 731 N N . GLU A 1 88 ? -2.741 -4.715 9.223 1.00 94.69 88 GLU A N 1
ATOM 732 C CA . GLU A 1 88 ? -4.074 -4.936 8.648 1.00 94.69 88 GLU A CA 1
ATOM 733 C C . GLU A 1 88 ? -4.961 -5.800 9.557 1.00 94.69 88 GLU A C 1
ATOM 735 O O . GLU A 1 88 ? -6.141 -5.519 9.731 1.00 94.69 88 GLU A O 1
ATOM 740 N N . TYR A 1 89 ? -4.412 -6.844 10.176 1.00 94.38 89 TYR A N 1
ATOM 741 C CA . TYR A 1 89 ? -5.187 -7.675 11.094 1.00 94.38 89 TYR A CA 1
ATOM 742 C C . TYR A 1 89 ? -5.649 -6.903 12.340 1.00 94.38 89 TYR A C 1
ATOM 744 O O . TYR A 1 89 ? -6.785 -7.081 12.778 1.00 94.38 89 TYR A O 1
ATOM 752 N N . ILE A 1 90 ? -4.795 -6.041 12.897 1.00 95.12 90 ILE A N 1
ATOM 753 C CA . ILE A 1 90 ? -5.160 -5.168 14.020 1.00 95.12 90 ILE A CA 1
ATOM 754 C C . ILE A 1 90 ? -6.284 -4.214 13.602 1.00 95.12 90 ILE A C 1
ATOM 756 O O . ILE A 1 90 ? -7.279 -4.096 14.309 1.00 95.12 90 ILE A O 1
ATOM 760 N N . GLU A 1 91 ? -6.164 -3.581 12.436 1.00 95.19 91 GLU A N 1
ATOM 761 C CA . GLU A 1 91 ? -7.183 -2.665 11.914 1.00 95.19 91 GLU A CA 1
ATOM 762 C C . GLU A 1 91 ? -8.519 -3.358 11.630 1.00 95.19 91 GLU A C 1
ATOM 764 O O . GLU A 1 91 ? -9.575 -2.822 11.960 1.00 95.19 91 GLU A O 1
ATOM 769 N N . TYR A 1 92 ? -8.476 -4.580 11.097 1.00 95.75 92 TYR A N 1
ATOM 770 C CA . TYR A 1 92 ? -9.651 -5.437 10.967 1.00 95.75 92 TYR A CA 1
ATOM 771 C C . TYR A 1 92 ? -10.332 -5.660 12.324 1.00 95.75 92 TYR A C 1
ATOM 773 O O . TYR A 1 92 ? -11.547 -5.511 12.419 1.00 95.75 92 TYR A O 1
ATOM 781 N N . LYS A 1 93 ? -9.562 -5.972 13.376 1.00 95.12 93 LYS A N 1
ATOM 782 C CA . LYS A 1 93 ? -10.107 -6.215 14.718 1.00 95.12 93 LYS A CA 1
ATOM 783 C C . LYS A 1 93 ? -10.702 -4.971 15.363 1.00 95.12 93 LYS A C 1
ATOM 785 O O . LYS A 1 93 ? -11.748 -5.074 15.994 1.00 95.12 93 LYS A O 1
ATOM 790 N N . ILE A 1 94 ? -10.085 -3.809 15.161 1.00 94.56 94 ILE A N 1
ATOM 791 C CA . ILE A 1 94 ? -10.657 -2.529 15.592 1.00 94.56 94 ILE A CA 1
ATOM 792 C C . ILE A 1 94 ? -11.997 -2.301 14.885 1.00 94.56 94 ILE A C 1
ATOM 794 O O . ILE A 1 94 ? -12.998 -2.068 15.550 1.00 94.56 94 ILE A O 1
ATOM 798 N N . ASN A 1 95 ? -12.050 -2.428 13.556 1.00 94.50 95 ASN A N 1
ATOM 799 C CA . ASN A 1 95 ? -13.289 -2.222 12.806 1.00 94.50 95 ASN A CA 1
ATOM 800 C C . ASN A 1 95 ? -14.391 -3.227 13.188 1.00 94.50 95 ASN A C 1
ATOM 802 O O . ASN A 1 95 ? -15.532 -2.828 13.375 1.00 94.50 95 ASN A O 1
ATOM 806 N N . GLU A 1 96 ? -14.059 -4.514 13.321 1.00 93.88 96 GLU A N 1
ATOM 807 C CA . GLU A 1 96 ? -14.988 -5.561 13.780 1.00 93.88 96 GLU A CA 1
ATOM 808 C C . GLU A 1 96 ? -15.624 -5.186 15.126 1.00 93.88 96 GLU A C 1
ATOM 810 O O . GLU A 1 96 ? -16.836 -5.315 15.293 1.00 93.88 96 GLU A O 1
ATOM 815 N N . LYS A 1 97 ? -14.821 -4.657 16.057 1.00 92.12 97 LYS A N 1
ATOM 816 C CA . LYS A 1 97 ? -15.292 -4.224 17.374 1.00 92.12 97 LYS A CA 1
ATOM 817 C C . LYS A 1 97 ? -16.199 -3.005 17.314 1.00 92.12 97 LYS A C 1
ATOM 819 O O . LYS A 1 97 ? -17.309 -3.074 17.835 1.00 92.12 97 LYS A O 1
ATOM 824 N N . LEU A 1 98 ? -15.785 -1.956 16.606 1.00 91.44 98 LEU A N 1
ATOM 825 C CA . LEU A 1 98 ? -16.609 -0.758 16.414 1.00 91.44 98 LEU A CA 1
ATOM 826 C C . LEU A 1 98 ? -17.973 -1.102 15.799 1.00 91.44 98 LEU A C 1
ATOM 828 O O . LEU A 1 98 ? -18.996 -0.606 16.260 1.00 91.44 98 LEU A O 1
ATOM 832 N N . MET A 1 99 ? -17.997 -2.014 14.820 1.00 89.81 99 MET A N 1
ATOM 833 C CA . MET A 1 99 ? -19.241 -2.503 14.221 1.00 89.81 99 MET A CA 1
ATOM 834 C C . MET A 1 99 ? -20.095 -3.292 15.217 1.00 89.81 99 MET A C 1
ATOM 836 O O . MET A 1 99 ? -21.300 -3.076 15.287 1.00 89.81 99 MET A O 1
ATOM 840 N N . SER A 1 100 ? -19.490 -4.188 16.004 1.00 88.81 100 SER A N 1
ATOM 841 C CA . SER A 1 100 ? -20.229 -4.991 16.989 1.00 88.81 100 SER A CA 1
ATOM 842 C C . SER A 1 100 ? -20.851 -4.155 18.110 1.00 88.81 100 SER A C 1
ATOM 844 O O . SER A 1 100 ? -21.902 -4.515 18.635 1.00 88.81 100 SER A O 1
ATOM 846 N N . GLU A 1 101 ? -20.223 -3.029 18.449 1.00 86.44 101 GLU A N 1
ATOM 847 C CA . GLU A 1 101 ? -20.675 -2.114 19.498 1.00 86.44 101 GLU A CA 1
ATOM 848 C C . GLU A 1 101 ? -21.543 -0.966 18.958 1.00 86.44 101 GLU A C 1
ATOM 850 O O . GLU A 1 101 ? -22.019 -0.144 19.736 1.00 86.44 101 GLU A O 1
ATOM 855 N N . ASN A 1 102 ? -21.793 -0.925 17.641 1.00 84.12 102 ASN A N 1
ATOM 856 C CA . ASN A 1 102 ? -22.478 0.171 16.945 1.00 84.12 102 ASN A CA 1
ATOM 857 C C . ASN A 1 102 ? -21.868 1.553 17.248 1.00 84.12 102 ASN A C 1
ATOM 859 O O . ASN A 1 102 ? -22.585 2.547 17.371 1.00 84.12 102 ASN A O 1
ATOM 863 N N . ILE A 1 103 ? -20.542 1.616 17.379 1.00 84.81 103 ILE A N 1
ATOM 864 C CA . ILE A 1 103 ? -19.821 2.871 17.585 1.00 84.81 103 ILE A CA 1
ATOM 865 C C . ILE A 1 103 ? -19.641 3.537 16.224 1.00 84.81 103 ILE A C 1
ATOM 867 O O . ILE A 1 103 ? -18.900 3.048 15.365 1.00 84.81 103 ILE A O 1
ATOM 871 N N . GLU A 1 104 ? -20.330 4.660 16.026 1.00 79.69 104 GLU A N 1
ATOM 872 C CA . GLU A 1 104 ? -20.148 5.488 14.838 1.00 79.69 104 GLU A CA 1
ATOM 873 C C . GLU A 1 104 ? -18.727 6.053 14.787 1.00 79.69 104 GLU A C 1
ATOM 875 O O . GLU A 1 104 ? -18.131 6.405 15.802 1.00 79.69 104 GLU A O 1
ATOM 880 N N . ASN A 1 105 ? -18.164 6.121 13.582 1.00 83.00 105 ASN A N 1
ATOM 881 C CA . ASN A 1 105 ? -16.810 6.610 13.383 1.00 83.00 105 ASN A CA 1
ATOM 882 C C . ASN A 1 105 ? -16.749 7.513 12.151 1.00 83.00 105 ASN A C 1
ATOM 884 O O . ASN A 1 105 ? -16.854 7.051 11.011 1.00 83.00 105 ASN A O 1
ATOM 888 N N . GLU A 1 106 ? -16.539 8.807 12.383 1.00 88.56 106 GLU A N 1
ATOM 889 C CA . GLU A 1 106 ? -16.477 9.820 11.326 1.00 88.56 106 GLU A CA 1
ATOM 890 C C . GLU A 1 106 ? -15.274 9.645 10.380 1.00 88.56 106 GLU A C 1
ATOM 892 O O . GLU A 1 106 ? -15.282 10.129 9.246 1.00 88.56 106 GLU A O 1
ATOM 897 N N . PHE A 1 107 ? -14.253 8.881 10.783 1.00 92.62 107 PHE A N 1
ATOM 898 C CA . PHE A 1 107 ? -13.084 8.611 9.947 1.00 92.62 107 PHE A CA 1
ATOM 899 C C . PHE A 1 107 ? -13.343 7.543 8.886 1.00 92.62 107 PHE A C 1
ATOM 901 O O . PHE A 1 107 ? -12.501 7.388 7.999 1.00 92.62 107 PHE A O 1
ATOM 908 N N . ASN A 1 108 ? -14.466 6.818 8.930 1.00 93.81 108 ASN A N 1
ATOM 909 C CA . ASN A 1 108 ? -14.719 5.678 8.045 1.00 93.81 108 ASN A CA 1
ATOM 910 C C . ASN A 1 108 ? -14.556 6.036 6.560 1.00 93.81 108 ASN A C 1
ATOM 912 O O . ASN A 1 108 ? -13.782 5.391 5.848 1.00 93.81 108 ASN A O 1
ATOM 916 N N . GLU A 1 109 ? -15.217 7.095 6.086 1.00 94.88 109 GLU A N 1
ATOM 917 C CA . GLU A 1 109 ? -15.130 7.523 4.682 1.00 94.88 109 GLU A CA 1
ATOM 918 C C . GLU A 1 109 ? -13.709 7.952 4.297 1.00 94.88 109 GLU A C 1
ATOM 920 O O . GLU A 1 109 ? -13.177 7.552 3.255 1.00 94.88 109 GLU A O 1
ATOM 925 N N . LYS A 1 110 ? -13.056 8.725 5.170 1.00 96.06 110 LYS A N 1
ATOM 926 C CA . LYS A 1 110 ? -11.701 9.234 4.943 1.00 96.06 110 LYS A CA 1
ATOM 927 C C . LYS A 1 110 ? -10.675 8.102 4.890 1.00 96.06 110 LYS A C 1
ATOM 929 O O . LYS A 1 110 ? -9.809 8.096 4.013 1.00 96.06 110 LYS A O 1
ATOM 934 N N . LEU A 1 111 ? -10.788 7.130 5.791 1.00 96.38 111 LEU A N 1
ATOM 935 C CA . LEU A 1 111 ? -9.930 5.950 5.830 1.00 96.38 111 LEU A CA 1
ATOM 936 C C . LEU A 1 111 ? -10.175 5.042 4.628 1.00 96.38 111 LEU A C 1
ATOM 938 O O . LEU A 1 111 ? -9.206 4.589 4.023 1.00 96.38 111 LEU A O 1
ATOM 942 N N . ASN A 1 112 ? -11.429 4.841 4.217 1.00 96.88 112 ASN A N 1
ATOM 943 C CA . ASN A 1 112 ? -11.752 4.100 2.996 1.00 96.88 112 ASN A CA 1
ATOM 944 C C . ASN A 1 112 ? -11.115 4.747 1.758 1.00 96.88 112 ASN A C 1
ATOM 946 O O . ASN A 1 112 ? -10.426 4.067 0.994 1.00 96.88 112 ASN A O 1
ATOM 950 N N . SER A 1 113 ? -11.243 6.068 1.616 1.00 97.06 113 SER A N 1
ATOM 951 C CA . SER A 1 113 ? -10.599 6.832 0.540 1.00 97.06 113 SER A CA 1
ATOM 952 C C . SER A 1 113 ? -9.068 6.714 0.574 1.00 97.06 113 SER A C 1
ATOM 954 O O . SER A 1 113 ? -8.416 6.538 -0.458 1.00 97.06 113 SER A O 1
ATOM 956 N N . ASN A 1 114 ? -8.462 6.742 1.765 1.00 97.25 114 ASN A N 1
ATOM 957 C CA . ASN A 1 114 ? -7.021 6.548 1.919 1.00 97.25 114 ASN A CA 1
ATOM 958 C C . ASN A 1 114 ? -6.563 5.129 1.557 1.00 97.25 114 ASN A C 1
ATOM 960 O O . ASN A 1 114 ? -5.531 4.987 0.900 1.00 97.25 114 ASN A O 1
ATOM 964 N N . VAL A 1 115 ? -7.319 4.096 1.944 1.00 97.00 115 VAL A N 1
ATOM 965 C CA . VAL A 1 115 ? -7.053 2.704 1.546 1.00 97.00 115 VAL A CA 1
ATOM 966 C C . VAL A 1 115 ? -7.101 2.574 0.026 1.00 97.00 115 VAL A C 1
ATOM 968 O O . VAL A 1 115 ? -6.219 1.943 -0.557 1.00 97.00 115 VAL A O 1
ATOM 971 N N . ASP A 1 116 ? -8.076 3.204 -0.629 1.00 97.38 116 ASP A N 1
ATOM 972 C CA . ASP A 1 116 ? -8.203 3.174 -2.087 1.00 97.38 116 ASP A CA 1
ATOM 973 C C . ASP A 1 116 ? -7.039 3.869 -2.786 1.00 97.38 116 ASP A C 1
ATOM 975 O O . ASP A 1 116 ? -6.408 3.271 -3.665 1.00 97.38 116 ASP A O 1
ATOM 979 N N . ALA A 1 117 ? -6.686 5.079 -2.349 1.00 98.00 117 ALA A N 1
ATOM 980 C CA . ALA A 1 117 ? -5.539 5.812 -2.876 1.00 98.00 117 ALA A CA 1
ATOM 981 C C . ALA A 1 117 ? -4.227 5.029 -2.692 1.00 98.00 117 ALA A C 1
ATOM 983 O O . ALA A 1 117 ? -3.434 4.885 -3.631 1.00 98.00 117 ALA A O 1
ATOM 984 N N . TYR A 1 118 ? -4.017 4.453 -1.505 1.00 98.19 118 TYR A N 1
ATOM 985 C CA . TYR A 1 118 ? -2.859 3.611 -1.225 1.00 98.19 118 TYR A CA 1
ATOM 986 C C . TYR A 1 118 ? -2.829 2.379 -2.135 1.00 98.19 118 TYR A C 1
ATOM 988 O O . TYR A 1 118 ? -1.862 2.186 -2.874 1.00 98.19 118 TYR A O 1
ATOM 996 N N . ASN A 1 119 ? -3.901 1.587 -2.168 1.00 97.69 119 ASN A N 1
ATOM 997 C CA . ASN A 1 119 ? -3.980 0.377 -2.983 1.00 97.69 119 ASN A CA 1
ATOM 998 C C . ASN A 1 119 ? -3.793 0.670 -4.478 1.00 97.69 119 ASN A C 1
ATOM 1000 O O . ASN A 1 119 ? -3.105 -0.083 -5.174 1.00 97.69 119 ASN A O 1
ATOM 1004 N N . GLN A 1 120 ? -4.372 1.761 -4.981 1.00 97.88 120 GLN A N 1
ATOM 1005 C CA . GLN A 1 120 ? -4.200 2.189 -6.366 1.00 97.88 120 GLN A CA 1
ATOM 1006 C C . GLN A 1 120 ? -2.739 2.546 -6.663 1.00 97.88 120 GLN A C 1
ATOM 1008 O O . GLN A 1 120 ? -2.192 2.069 -7.662 1.00 97.88 120 GLN A O 1
ATOM 1013 N N . SER A 1 121 ? -2.083 3.318 -5.791 1.00 98.19 121 SER A N 1
ATOM 1014 C CA . SER A 1 121 ? -0.668 3.678 -5.959 1.00 98.19 121 SER A CA 1
ATOM 1015 C C . SER A 1 121 ? 0.256 2.454 -5.904 1.00 98.19 121 SER A C 1
ATOM 1017 O O . SER A 1 121 ? 1.150 2.318 -6.743 1.00 98.19 121 SER A O 1
ATOM 1019 N N . VAL A 1 122 ? -0.016 1.499 -5.006 1.00 98.25 122 VAL A N 1
ATOM 1020 C CA . VAL A 1 122 ? 0.724 0.232 -4.911 1.00 98.25 122 VAL A CA 1
ATOM 1021 C C . VAL A 1 122 ? 0.577 -0.585 -6.191 1.00 98.25 122 VAL A C 1
ATOM 1023 O O . VAL A 1 122 ? 1.572 -1.090 -6.717 1.00 98.25 122 VAL A O 1
ATOM 1026 N N . ARG A 1 123 ? -0.646 -0.714 -6.723 1.00 97.56 123 ARG A N 1
ATOM 1027 C CA . ARG A 1 123 ? -0.895 -1.422 -7.989 1.00 97.56 123 ARG A CA 1
ATOM 1028 C C . ARG A 1 123 ? -0.149 -0.759 -9.140 1.00 97.56 123 ARG A C 1
ATOM 1030 O O . ARG A 1 123 ? 0.531 -1.460 -9.885 1.00 97.56 123 ARG A O 1
ATOM 1037 N N . ALA A 1 124 ? -0.225 0.567 -9.250 1.00 97.81 124 ALA A N 1
ATOM 1038 C CA . ALA A 1 124 ? 0.469 1.320 -10.290 1.00 97.81 124 ALA A CA 1
ATOM 1039 C C . ALA A 1 124 ? 1.989 1.095 -10.235 1.00 97.81 124 ALA A C 1
ATOM 1041 O O . ALA A 1 124 ? 2.584 0.732 -11.251 1.00 97.81 124 ALA A O 1
ATOM 1042 N N . TYR A 1 125 ? 2.600 1.212 -9.050 1.00 98.44 125 TYR A N 1
ATOM 1043 C CA . TYR A 1 125 ? 4.026 0.939 -8.854 1.00 98.44 125 TYR A CA 1
ATOM 1044 C C . TYR A 1 125 ? 4.386 -0.503 -9.234 1.00 98.44 125 TYR A C 1
ATOM 1046 O O . TYR A 1 125 ? 5.289 -0.741 -10.040 1.00 98.44 125 TYR A O 1
ATOM 1054 N N . ASN A 1 126 ? 3.667 -1.476 -8.666 1.00 98.12 126 ASN A N 1
ATOM 1055 C CA . ASN A 1 126 ? 3.962 -2.893 -8.851 1.00 98.12 126 ASN A CA 1
ATOM 1056 C C . ASN A 1 126 ? 3.865 -3.292 -10.328 1.00 98.12 126 ASN A C 1
ATOM 1058 O O . ASN A 1 126 ? 4.770 -3.963 -10.822 1.00 98.12 126 ASN A O 1
ATOM 1062 N N . VAL A 1 127 ? 2.816 -2.846 -11.032 1.00 97.88 127 VAL A N 1
ATOM 1063 C CA . VAL A 1 127 ? 2.635 -3.081 -12.472 1.00 97.88 127 VAL A CA 1
ATOM 1064 C C . VAL A 1 127 ? 3.761 -2.417 -13.257 1.00 97.88 127 VAL A C 1
ATOM 1066 O O . VAL A 1 127 ? 4.475 -3.101 -13.988 1.00 97.88 127 VAL A O 1
ATOM 1069 N N . TYR A 1 128 ? 3.991 -1.116 -13.061 1.00 97.88 128 TYR A N 1
ATOM 1070 C CA . TYR A 1 128 ? 5.012 -0.372 -13.801 1.00 97.88 128 TYR A CA 1
ATOM 1071 C C . TYR A 1 128 ? 6.404 -1.004 -13.684 1.00 97.88 128 TYR A C 1
ATOM 1073 O O . TYR A 1 128 ? 7.136 -1.101 -14.674 1.00 97.88 128 TYR A O 1
ATOM 1081 N N . ARG A 1 129 ? 6.752 -1.474 -12.481 1.00 97.44 129 ARG A N 1
ATOM 1082 C CA . ARG A 1 129 ? 8.040 -2.099 -12.182 1.00 97.44 129 ARG A CA 1
ATOM 1083 C C . ARG A 1 129 ? 8.235 -3.443 -12.890 1.00 97.44 129 ARG A C 1
ATOM 1085 O O . ARG A 1 129 ? 9.371 -3.781 -13.231 1.00 97.44 129 ARG A O 1
ATOM 1092 N N . VAL A 1 130 ? 7.179 -4.242 -13.068 1.00 97.25 130 VAL A N 1
ATOM 1093 C CA . VAL A 1 130 ? 7.279 -5.580 -13.689 1.00 97.25 130 VAL A CA 1
ATOM 1094 C C . VAL A 1 130 ? 7.059 -5.566 -15.202 1.00 97.25 130 VAL A C 1
ATOM 1096 O O . VAL A 1 130 ? 7.505 -6.496 -15.877 1.00 97.25 130 VAL A O 1
ATOM 1099 N N . THR A 1 131 ? 6.456 -4.508 -15.747 1.00 97.44 131 THR A N 1
ATOM 1100 C CA . THR A 1 131 ? 6.243 -4.324 -17.189 1.00 97.44 131 THR A CA 1
ATOM 1101 C C . THR A 1 131 ? 7.562 -4.312 -17.966 1.00 97.44 131 THR A C 1
ATOM 1103 O O . THR A 1 131 ? 8.546 -3.694 -17.561 1.00 97.44 131 THR A O 1
ATOM 1106 N N . PHE A 1 132 ? 7.605 -5.002 -19.105 1.00 96.12 132 PHE A N 1
ATOM 1107 C CA . PHE A 1 132 ? 8.733 -4.938 -20.037 1.00 96.12 132 PHE A CA 1
ATOM 1108 C C . PHE A 1 132 ? 8.638 -3.672 -20.916 1.00 96.12 132 PHE A C 1
ATOM 1110 O O . PHE A 1 132 ? 7.535 -3.360 -21.359 1.00 96.12 132 PHE A O 1
ATOM 1117 N N . PRO A 1 133 ? 9.746 -2.952 -21.206 1.00 95.06 133 PRO A N 1
ATOM 1118 C CA . PRO A 1 133 ? 11.131 -3.229 -20.806 1.00 95.06 133 PRO A CA 1
ATOM 1119 C C . PRO A 1 133 ? 11.561 -2.630 -19.455 1.00 95.06 133 PRO A C 1
ATOM 1121 O O . PRO A 1 133 ? 12.693 -2.875 -19.028 1.00 95.06 133 PRO A O 1
ATOM 1124 N N . ASN A 1 134 ? 10.684 -1.903 -18.750 1.00 97.12 134 ASN A N 1
ATOM 1125 C CA . ASN A 1 134 ? 10.994 -1.250 -17.467 1.00 97.12 134 ASN A CA 1
ATOM 1126 C C . ASN A 1 134 ? 11.640 -2.213 -16.458 1.00 97.12 134 ASN A C 1
ATOM 1128 O O . ASN A 1 134 ? 12.593 -1.850 -15.767 1.00 97.12 134 ASN A O 1
ATOM 1132 N N . SER A 1 135 ? 11.164 -3.458 -16.403 1.00 96.94 135 SER A N 1
ATOM 1133 C CA . SER A 1 135 ? 11.628 -4.476 -15.460 1.00 96.94 135 SER A CA 1
ATOM 1134 C C . SER A 1 135 ? 13.112 -4.824 -15.587 1.00 96.94 135 SER A C 1
ATOM 1136 O O . SER A 1 135 ? 13.740 -5.148 -14.577 1.00 96.94 135 SER A O 1
ATOM 1138 N N . LEU A 1 136 ? 13.713 -4.705 -16.777 1.00 96.50 136 LEU A N 1
ATOM 1139 C CA . LEU A 1 136 ? 15.156 -4.905 -16.971 1.00 96.50 136 LEU A CA 1
ATOM 1140 C C . LEU A 1 136 ? 15.980 -3.836 -16.250 1.00 96.50 136 LEU A C 1
ATOM 1142 O O . LEU A 1 136 ? 17.040 -4.128 -15.693 1.00 96.50 136 LEU A O 1
ATOM 1146 N N . ILE A 1 137 ? 15.477 -2.604 -16.254 1.00 97.00 137 ILE A N 1
ATOM 1147 C CA . ILE A 1 137 ? 16.117 -1.450 -15.628 1.00 97.00 137 ILE A CA 1
ATOM 1148 C C . ILE A 1 137 ? 15.836 -1.468 -14.127 1.00 97.00 137 ILE A C 1
ATOM 1150 O O . ILE A 1 137 ? 16.772 -1.400 -13.334 1.00 97.00 137 ILE A O 1
ATOM 1154 N N . ALA A 1 138 ? 14.576 -1.672 -13.733 1.00 96.62 138 ALA A N 1
ATOM 1155 C CA . ALA A 1 138 ? 14.139 -1.711 -12.339 1.00 96.62 138 ALA A CA 1
ATOM 1156 C C . ALA A 1 138 ? 14.898 -2.753 -11.499 1.00 96.62 138 ALA A C 1
ATOM 1158 O O . ALA A 1 138 ? 15.218 -2.503 -10.338 1.00 96.62 138 ALA A O 1
ATOM 1159 N N . ARG A 1 139 ? 15.243 -3.913 -12.082 1.00 95.56 139 ARG A N 1
ATOM 1160 C CA . ARG A 1 139 ? 16.055 -4.958 -11.425 1.00 95.56 139 ARG A CA 1
ATOM 1161 C C . ARG A 1 139 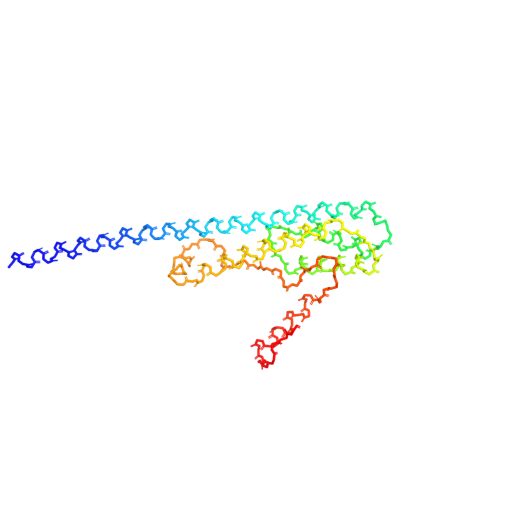? 17.445 -4.483 -10.988 1.00 95.56 139 ARG A C 1
ATOM 1163 O O . ARG A 1 139 ? 18.010 -5.095 -10.091 1.00 95.56 139 ARG A O 1
ATOM 1170 N N . LYS A 1 140 ? 17.982 -3.430 -11.610 1.00 94.88 140 LYS A N 1
ATOM 1171 C CA . LYS A 1 140 ? 19.309 -2.858 -11.326 1.00 94.88 140 LYS A CA 1
ATOM 1172 C C . LYS A 1 140 ? 19.250 -1.632 -10.404 1.00 94.88 140 LYS A C 1
ATOM 1174 O O . LYS A 1 140 ? 20.250 -0.937 -10.263 1.00 94.88 140 LYS A O 1
ATOM 1179 N N . THR A 1 141 ? 18.084 -1.325 -9.837 1.00 95.25 141 THR A N 1
ATOM 1180 C CA . THR A 1 141 ? 17.871 -0.180 -8.937 1.00 95.25 141 THR A CA 1
ATOM 1181 C C . THR A 1 141 ? 17.648 -0.645 -7.499 1.00 95.25 141 THR A C 1
ATOM 1183 O O . THR A 1 141 ? 17.324 -1.810 -7.270 1.00 95.25 141 THR A O 1
ATOM 1186 N N . ASN A 1 142 ? 17.762 0.284 -6.546 1.00 95.31 142 ASN A N 1
ATOM 1187 C CA . ASN A 1 142 ? 17.521 0.026 -5.123 1.00 95.31 142 ASN A CA 1
ATOM 1188 C C . ASN A 1 142 ? 16.053 0.229 -4.702 1.00 95.31 142 ASN A C 1
ATOM 1190 O O . ASN A 1 142 ? 15.745 0.111 -3.519 1.00 95.31 142 ASN A O 1
ATOM 1194 N N . TYR A 1 143 ? 15.145 0.528 -5.639 1.00 95.31 143 TYR A N 1
ATOM 1195 C CA . TYR A 1 143 ? 13.731 0.713 -5.310 1.00 95.31 143 TYR A CA 1
ATOM 1196 C C . TYR A 1 143 ? 13.065 -0.603 -4.879 1.00 95.31 143 TYR A C 1
ATOM 1198 O O . TYR A 1 143 ? 13.455 -1.683 -5.355 1.00 95.31 143 TYR A O 1
ATOM 1206 N N . PRO A 1 144 ? 12.023 -0.541 -4.025 1.00 94.50 144 PRO A N 1
ATOM 1207 C CA . PRO A 1 144 ? 11.346 -1.721 -3.498 1.00 94.50 144 PRO A CA 1
ATOM 1208 C C . PRO A 1 144 ? 10.949 -2.726 -4.583 1.00 94.50 144 PRO A C 1
ATOM 1210 O O . PRO A 1 144 ? 10.458 -2.372 -5.656 1.00 94.50 144 PRO A O 1
ATOM 1213 N N . LYS A 1 145 ? 11.147 -4.024 -4.326 1.00 95.50 145 LYS A N 1
ATOM 1214 C CA . LYS A 1 145 ? 10.799 -5.068 -5.311 1.00 95.50 145 LYS A CA 1
ATOM 1215 C C . LYS A 1 145 ? 9.296 -5.143 -5.577 1.00 95.50 145 LYS A C 1
ATOM 1217 O O . LYS A 1 145 ? 8.897 -5.485 -6.687 1.00 95.50 145 LYS A O 1
ATOM 1222 N N . LYS A 1 146 ? 8.503 -4.863 -4.546 1.00 95.50 146 LYS A N 1
ATOM 1223 C CA . LYS A 1 146 ? 7.047 -4.748 -4.560 1.00 95.50 146 LYS A CA 1
ATOM 1224 C C . LYS A 1 146 ? 6.603 -4.035 -3.289 1.00 95.50 146 LYS A C 1
ATOM 1226 O O . LYS A 1 146 ? 7.234 -4.234 -2.251 1.00 95.50 146 LYS A O 1
ATOM 1231 N N . PHE A 1 147 ? 5.491 -3.322 -3.357 1.00 96.50 147 PHE A N 1
ATOM 1232 C CA . PHE A 1 147 ? 4.725 -2.947 -2.173 1.00 96.50 147 PHE A CA 1
ATOM 1233 C C . PHE A 1 147 ? 3.587 -3.943 -1.951 1.00 96.50 147 PHE A C 1
ATOM 1235 O O . PHE A 1 147 ? 3.083 -4.564 -2.895 1.00 96.50 147 PHE A O 1
ATOM 1242 N N . LYS A 1 148 ? 3.210 -4.131 -0.690 1.00 94.75 148 LYS A N 1
ATOM 1243 C CA . LYS A 1 148 ? 2.016 -4.888 -0.295 1.00 94.75 148 LYS A CA 1
ATOM 1244 C C . LYS A 1 148 ? 0.824 -3.926 -0.248 1.00 94.75 148 LYS A C 1
ATOM 1246 O O . LYS A 1 148 ? 1.027 -2.725 -0.161 1.00 94.75 148 LYS A O 1
ATOM 1251 N N . TYR A 1 149 ? -0.390 -4.444 -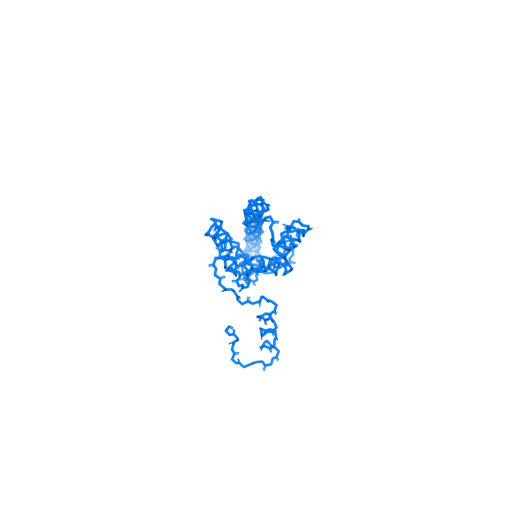0.341 1.00 92.69 149 TYR A N 1
ATOM 1252 C CA . TYR A 1 149 ? -1.620 -3.651 -0.329 1.00 92.69 149 TYR A CA 1
ATOM 1253 C C . TYR A 1 149 ? -2.674 -4.334 0.549 1.00 92.69 149 TYR A C 1
ATOM 1255 O O . TYR A 1 149 ? -2.497 -5.498 0.919 1.00 92.69 149 TYR A O 1
ATOM 1263 N N . PHE A 1 150 ? -3.741 -3.609 0.890 1.00 92.06 150 PHE A N 1
ATOM 1264 C CA . PHE A 1 150 ? -4.855 -4.140 1.678 1.00 92.06 150 PHE A CA 1
ATOM 1265 C C . PHE A 1 150 ? -5.692 -5.116 0.854 1.00 92.06 150 PHE A C 1
ATOM 1267 O O . PHE A 1 150 ? -6.067 -4.812 -0.280 1.00 92.06 150 PHE A O 1
ATOM 1274 N N . ASP A 1 151 ? -6.041 -6.254 1.444 1.00 83.56 151 ASP A N 1
ATOM 1275 C CA . ASP A 1 151 ? -6.792 -7.310 0.762 1.00 83.56 151 ASP A CA 1
ATOM 1276 C C . ASP A 1 151 ? -8.317 -7.136 0.892 1.00 83.56 151 ASP A C 1
ATOM 1278 O O . ASP A 1 151 ? -9.064 -7.623 0.034 1.00 83.56 151 ASP A O 1
ATOM 1282 N N . ILE A 1 152 ? -8.790 -6.519 1.986 1.00 81.19 152 ILE A N 1
ATOM 1283 C CA . ILE A 1 152 ? -10.224 -6.520 2.355 1.00 81.19 152 ILE A CA 1
ATOM 1284 C C . ILE A 1 152 ? -10.693 -5.232 3.028 1.00 81.19 152 ILE A C 1
ATOM 1286 O O . ILE A 1 152 ? -11.839 -4.865 2.813 1.00 81.19 152 ILE A O 1
ATOM 1290 N N . ILE A 1 153 ? -9.856 -4.566 3.835 1.00 87.19 153 ILE A N 1
ATOM 1291 C CA . ILE A 1 153 ? -10.335 -3.561 4.798 1.00 87.19 153 ILE A CA 1
ATOM 1292 C C . ILE A 1 153 ? -11.254 -2.510 4.168 1.00 87.19 153 ILE A C 1
ATOM 1294 O O . ILE A 1 153 ? -10.845 -1.730 3.301 1.00 87.19 153 ILE A O 1
ATOM 1298 N N . ARG A 1 154 ? -12.473 -2.464 4.705 1.00 93.38 154 ARG A N 1
ATOM 1299 C CA . ARG A 1 154 ? -13.446 -1.390 4.553 1.00 93.38 154 ARG A CA 1
ATOM 1300 C C . ARG A 1 154 ? -13.994 -0.988 5.909 1.00 93.38 154 ARG A C 1
ATOM 1302 O O . ARG A 1 154 ? -14.538 -1.802 6.645 1.00 93.38 154 ARG A O 1
ATOM 1309 N N . TYR A 1 155 ? -13.830 0.278 6.233 1.00 93.25 155 TYR A N 1
ATOM 1310 C CA . TYR A 1 155 ? -14.279 0.849 7.485 1.00 93.25 155 TYR A CA 1
ATOM 1311 C C . TYR A 1 155 ? -15.785 1.097 7.467 1.00 93.25 155 TYR A C 1
ATOM 1313 O O . TYR A 1 155 ? -16.314 1.554 6.450 1.00 93.25 155 TYR A O 1
ATOM 1321 N N . GLY A 1 156 ? -16.455 0.796 8.581 1.00 91.44 156 GLY A N 1
ATOM 1322 C CA . GLY A 1 156 ? -17.902 0.984 8.742 1.00 91.44 156 GLY A CA 1
ATOM 1323 C C . GLY A 1 156 ? -18.773 -0.124 8.140 1.00 91.44 156 GLY A C 1
ATOM 1324 O O . GLY A 1 156 ? -19.989 0.026 8.081 1.00 91.44 156 GLY A O 1
ATOM 1325 N N . ILE A 1 157 ? -18.172 -1.230 7.689 1.00 92.19 157 ILE A N 1
ATOM 1326 C CA . ILE A 1 157 ? -18.893 -2.433 7.252 1.00 92.19 157 ILE A CA 1
ATOM 1327 C C . ILE A 1 157 ? -18.243 -3.695 7.822 1.00 92.19 157 ILE A C 1
ATOM 1329 O O . ILE A 1 157 ? -17.095 -3.678 8.280 1.00 92.19 157 ILE A O 1
ATOM 1333 N N . GLU A 1 158 ? -18.973 -4.807 7.771 1.00 90.19 158 GLU A N 1
ATOM 1334 C CA . GLU A 1 158 ? -18.429 -6.120 8.105 1.00 90.19 158 GLU A CA 1
ATOM 1335 C C . GLU A 1 158 ? -17.415 -6.564 7.040 1.00 90.19 158 GLU A C 1
ATOM 1337 O O . GLU A 1 158 ? -17.683 -6.543 5.838 1.00 90.19 158 GLU A O 1
ATOM 1342 N N . ASN A 1 159 ? -16.226 -6.960 7.492 1.00 90.00 159 ASN A N 1
ATOM 1343 C CA . ASN A 1 159 ? -15.158 -7.461 6.636 1.00 90.00 159 ASN A CA 1
ATOM 1344 C C . ASN A 1 159 ? -14.985 -8.960 6.861 1.00 90.00 159 ASN A C 1
ATOM 1346 O O . ASN A 1 159 ? -15.157 -9.454 7.969 1.00 90.00 159 ASN A O 1
ATOM 1350 N N . GLN A 1 160 ? -14.516 -9.677 5.844 1.00 90.75 160 GLN A N 1
ATOM 1351 C CA . GLN A 1 160 ? -13.969 -11.012 6.065 1.00 90.75 160 GLN A CA 1
ATOM 1352 C C . GLN A 1 160 ? -12.616 -10.914 6.791 1.00 90.75 160 GLN A C 1
ATOM 1354 O O . GLN A 1 160 ? -11.814 -10.019 6.516 1.00 90.75 160 GLN A O 1
ATOM 1359 N N . ASN A 1 161 ? -12.319 -11.878 7.664 1.00 92.19 161 ASN A N 1
ATOM 1360 C CA . ASN A 1 161 ? -11.020 -11.983 8.321 1.00 92.19 161 ASN A CA 1
ATOM 1361 C C . ASN A 1 161 ? -9.872 -12.078 7.283 1.00 92.19 161 ASN A C 1
ATOM 1363 O O . ASN A 1 161 ? -9.817 -13.041 6.501 1.00 92.19 161 ASN A O 1
ATOM 1367 N N . PRO A 1 162 ? -8.900 -11.139 7.283 1.00 91.88 162 PRO A N 1
ATOM 1368 C CA . PRO A 1 162 ? -7.822 -11.110 6.294 1.00 91.88 162 PRO A CA 1
ATOM 1369 C C . PRO A 1 162 ? -6.899 -12.329 6.365 1.00 91.88 162 PRO A C 1
ATOM 1371 O O . PRO A 1 162 ? -6.307 -12.709 5.353 1.00 91.88 162 PRO A O 1
ATOM 1374 N N . LYS A 1 163 ? -6.773 -12.986 7.525 1.00 91.25 163 LYS A N 1
ATOM 1375 C CA . LYS A 1 163 ? -5.978 -14.219 7.649 1.00 91.25 163 LYS A CA 1
ATOM 1376 C C . LYS A 1 163 ? -6.660 -15.394 6.950 1.00 91.25 163 LYS A C 1
ATOM 1378 O O . LYS A 1 163 ? -6.003 -16.118 6.207 1.00 91.25 163 LYS A O 1
ATOM 1383 N N . GLU A 1 164 ? -7.966 -15.547 7.135 1.00 91.38 164 GLU A N 1
ATOM 1384 C CA . GLU A 1 164 ? -8.744 -16.630 6.523 1.00 91.38 164 GLU A CA 1
ATOM 1385 C C . GLU A 1 164 ? -8.836 -16.477 5.007 1.00 91.38 164 GLU A C 1
ATOM 1387 O O . GLU A 1 164 ? -8.613 -17.443 4.276 1.00 91.38 164 GLU A O 1
ATOM 1392 N N . LYS A 1 165 ? -9.089 -15.260 4.505 1.00 89.81 165 LYS A N 1
ATOM 1393 C CA . LYS A 1 165 ? -9.111 -15.015 3.054 1.00 89.81 165 LYS A CA 1
ATOM 1394 C C . LYS A 1 165 ? -7.779 -15.380 2.408 1.00 89.81 165 LYS A C 1
ATOM 1396 O O . LYS A 1 165 ? -7.752 -16.052 1.381 1.00 89.81 165 LYS A O 1
ATOM 1401 N N . ARG A 1 166 ? -6.664 -14.995 3.033 1.00 89.75 166 ARG A N 1
ATOM 1402 C CA . ARG A 1 166 ? -5.324 -15.353 2.547 1.00 89.75 166 ARG A CA 1
ATOM 1403 C C . ARG A 1 166 ? -5.103 -16.855 2.522 1.00 89.75 166 ARG A C 1
ATOM 1405 O O . ARG A 1 166 ? -4.582 -17.352 1.536 1.00 89.75 166 ARG A O 1
ATOM 1412 N N . GLN A 1 167 ? -5.538 -17.578 3.551 1.00 90.31 167 GLN A N 1
ATOM 1413 C CA . GLN A 1 167 ? -5.454 -19.040 3.561 1.00 90.31 167 GLN A CA 1
ATOM 1414 C C . GLN A 1 167 ? -6.264 -19.664 2.419 1.00 90.31 167 GLN A C 1
ATOM 1416 O O . GLN A 1 167 ? -5.761 -20.563 1.746 1.00 90.31 167 GLN A O 1
ATOM 1421 N N . LYS A 1 168 ? -7.478 -19.161 2.152 1.00 90.56 168 LYS A N 1
ATOM 1422 C CA . LYS A 1 168 ? -8.295 -19.602 1.009 1.00 90.56 168 LYS A CA 1
ATOM 1423 C C . LYS A 1 168 ? -7.587 -19.336 -0.325 1.00 90.56 168 LYS A C 1
ATOM 1425 O O . LYS A 1 168 ? -7.536 -20.226 -1.171 1.00 90.56 168 LYS A O 1
ATOM 1430 N N . ILE A 1 169 ? -7.003 -18.147 -0.498 1.00 89.38 169 ILE A N 1
ATOM 1431 C CA . ILE A 1 169 ? -6.238 -17.781 -1.701 1.00 89.38 169 ILE A CA 1
ATOM 1432 C C . ILE A 1 169 ? -4.997 -18.668 -1.852 1.00 89.38 169 ILE A C 1
ATOM 1434 O O . ILE A 1 169 ? -4.772 -19.215 -2.927 1.00 89.38 169 ILE A O 1
ATOM 1438 N N . ASP A 1 170 ? -4.214 -18.860 -0.792 1.00 90.31 170 ASP A N 1
ATOM 1439 C CA . ASP A 1 170 ? -3.010 -19.697 -0.812 1.00 90.31 170 ASP A CA 1
ATOM 1440 C C . ASP A 1 170 ? -3.350 -21.161 -1.133 1.00 90.31 170 ASP A C 1
ATOM 1442 O O . ASP A 1 170 ? -2.623 -21.822 -1.877 1.00 90.31 170 ASP A O 1
ATOM 1446 N N . HIS A 1 171 ? -4.466 -21.669 -0.603 1.00 92.25 171 HIS A N 1
ATOM 1447 C CA . HIS A 1 171 ? -4.984 -22.992 -0.939 1.00 92.25 171 HIS A CA 1
ATOM 1448 C C . HIS A 1 171 ? -5.376 -23.079 -2.419 1.00 92.25 171 HIS A C 1
ATOM 1450 O O . HIS A 1 171 ? -4.983 -24.025 -3.096 1.00 92.25 171 HIS A O 1
ATOM 1456 N N . TRP A 1 172 ? -6.097 -22.084 -2.941 1.00 94.12 172 TRP A N 1
ATOM 1457 C CA . TRP A 1 172 ? -6.468 -22.017 -4.356 1.00 94.12 172 TRP A CA 1
ATOM 1458 C C . TRP A 1 172 ? -5.245 -21.945 -5.283 1.00 94.12 172 TRP A C 1
ATOM 1460 O O . TRP A 1 172 ? -5.194 -22.661 -6.278 1.00 94.12 172 TRP A O 1
ATOM 1470 N N . ILE A 1 173 ? -4.216 -21.164 -4.934 1.00 90.94 173 ILE A N 1
ATOM 1471 C CA . ILE A 1 173 ? -2.960 -21.095 -5.704 1.00 90.94 173 ILE A CA 1
ATOM 1472 C C . ILE A 1 173 ? -2.282 -22.470 -5.780 1.00 90.94 173 ILE A C 1
ATOM 1474 O O . ILE A 1 173 ? -1.727 -22.824 -6.818 1.00 90.94 173 ILE A O 1
ATOM 1478 N N . LYS A 1 174 ? -2.310 -23.241 -4.687 1.00 92.94 174 LYS A N 1
ATOM 1479 C CA . LYS A 1 174 ? -1.670 -24.563 -4.615 1.00 92.94 174 LYS A CA 1
ATOM 1480 C C . LYS A 1 174 ? -2.479 -25.655 -5.309 1.00 92.94 174 LYS A C 1
ATOM 1482 O O . LYS A 1 174 ? -1.894 -26.511 -5.963 1.00 92.94 174 LYS A O 1
ATOM 1487 N N . ASN A 1 175 ? -3.798 -25.631 -5.143 1.00 94.81 175 ASN A N 1
ATOM 1488 C CA . ASN A 1 175 ? -4.666 -26.767 -5.458 1.00 94.81 175 ASN A CA 1
ATOM 1489 C C . ASN A 1 175 ? -5.605 -26.512 -6.651 1.00 94.81 175 ASN A C 1
ATOM 1491 O O . ASN A 1 175 ? -6.275 -27.435 -7.107 1.00 94.81 175 ASN A O 1
ATOM 1495 N N . GLY A 1 176 ? -5.657 -25.285 -7.174 1.00 88.62 176 GLY A N 1
ATOM 1496 C CA . GLY A 1 176 ? -6.574 -24.885 -8.241 1.00 88.62 176 GLY A CA 1
ATOM 1497 C C . GLY A 1 176 ? -8.041 -24.835 -7.794 1.00 88.62 176 GLY A C 1
ATOM 1498 O O . GLY A 1 176 ? -8.355 -24.776 -6.604 1.00 88.62 176 GLY A O 1
ATOM 1499 N N . GLY A 1 177 ? -8.959 -24.838 -8.766 1.00 88.06 177 GLY A N 1
ATOM 1500 C CA . GLY A 1 177 ? -10.410 -24.816 -8.536 1.00 88.06 177 GLY A CA 1
ATOM 1501 C C . GLY A 1 177 ? -11.052 -23.432 -8.687 1.00 88.06 177 GLY A C 1
ATOM 1502 O O . GLY A 1 177 ? -10.486 -22.530 -9.312 1.00 88.06 177 GLY A O 1
ATOM 1503 N N . LYS A 1 178 ? -12.266 -23.269 -8.139 1.00 87.50 178 LYS A N 1
ATOM 1504 C CA . LYS A 1 178 ? -13.001 -21.994 -8.180 1.00 87.50 178 LYS A CA 1
ATOM 1505 C C . LYS A 1 178 ? -12.254 -20.949 -7.346 1.00 87.50 178 LYS A C 1
ATOM 1507 O O . LYS A 1 178 ? -11.839 -21.242 -6.226 1.00 87.50 178 LYS A O 1
ATOM 1512 N N . TYR A 1 179 ? -12.087 -19.748 -7.900 1.00 85.25 179 TYR A N 1
ATOM 1513 C CA . TYR A 1 179 ? -11.478 -18.634 -7.179 1.00 85.25 179 TYR A CA 1
ATOM 1514 C C . TYR A 1 179 ? -12.289 -18.337 -5.905 1.00 85.25 179 TYR A C 1
ATOM 1516 O O . TYR A 1 179 ? -13.518 -18.250 -6.000 1.00 85.25 179 TYR A O 1
ATOM 1524 N N . PRO A 1 180 ? -11.645 -18.240 -4.727 1.00 80.44 180 PRO A N 1
ATOM 1525 C CA . PRO A 1 180 ? -12.342 -17.959 -3.482 1.00 80.44 180 PRO A CA 1
ATOM 1526 C C . PRO A 1 180 ? -12.902 -16.535 -3.511 1.00 80.44 180 PRO A C 1
ATOM 1528 O O . PRO A 1 180 ? -12.152 -15.582 -3.722 1.00 80.44 180 PRO A O 1
ATOM 1531 N N . GLU A 1 181 ? -14.217 -16.427 -3.315 1.00 71.38 181 GLU A N 1
ATOM 1532 C CA . GLU A 1 181 ? -14.927 -15.159 -3.098 1.00 71.38 181 GLU A CA 1
ATOM 1533 C C . GLU A 1 181 ? -14.527 -14.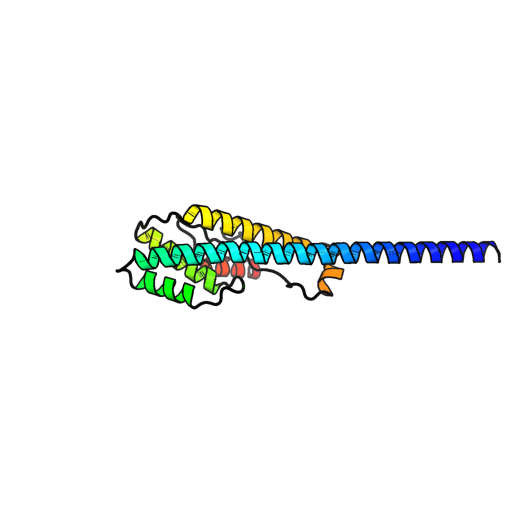533 -1.749 1.00 71.38 181 GLU A C 1
ATOM 1535 O O . GLU A 1 181 ? -14.403 -15.292 -0.750 1.00 71.38 181 GLU A O 1
#

Foldseek 3Di:
DVVVVVVVVVVVVVVVVVVVVVVVVLVVLVVVLVVLLVQLQVLLVQLLVLVVVQLVVCVVVPPDDPQLVVLSVVLVPDDSNADDPVNLQSLLSNQVVCLVVVPDGPCQVVNQVSLVSNQVSQVVSQCSCCDPPSVVSSVVDPRDNGGDGRDWDHHPDRTDRPVVLVVQQVCCVVPPDDRDD

Nearest PDB structures (foldseek):
  6jx6-assembly1_A  TM=3.576E-01  e=4.804E+00  Homo sapiens

Mean predicted aligned error: 5.72 Å

Radius of gyration: 24.14 Å; Cα contacts (8 Å, |Δi|>4): 139; chains: 1; bounding box: 60×37×78 Å

Sequence (181 aa):
MKILKGCLITIIAFILMCIVAYYFYRNNVISNLESSSKNVEENWKKYTENINLRNKELILETINDDSLQHYLKMSKDIKKEEFSRDFEYIEYKINEKLMSENIENEFNEKLNSNVDAYNQSVRAYNVYRVTFPNSLIARKTNYPKKFKYFDIIRYGIENQNPKEKRQKIDHWIKNGGKYPE

pLDDT: mean 91.8, std 7.58, range [58.72, 98.44]

Secondary structure (DSSP, 8-state):
-HHHHHHHHHHHHHHHHHHHHHHHHHHHHHHHHHHHHHHHHHHHHHHHHHHHHHHHHHHHH-SS-HHHHHHHHHHHHS--SS--HHHHHHHHHHHHHHHHTT---TTHHHHHHHHHHHHHHHHHHHHHHHSTTHHHHHTTS-S-S-----SS--TTS----HHHHHHHHHHHHHH-SSPP-